Protein AF-A0AAW1X522-F1 (afdb_monomer_lite)

Organism: Rubus argutus (NCBI:txid59490)

Foldseek 3Di:
DDPPDPPPCDQLLVQLCCVVVDPVCPPPDDDPVVVVVSVVVVVPDDPVRSVVSPDDDDPCPVDDDPVVVVQQVVQADPVQCWGQDPNDIDHDDVVNCCVVVVDDDDPPDQPFLVNLVVCQVPDPDDDLSNLLSVQQNCCCPALWDDPDRGGDCVSSVQSVDVVCVVVDPSVVVSVVFQVVQVVCVVVVNDPDRTGRVVVVLLLCLQFWCPPVPHDAPVDDSVRRDDPVSSVNRQVVCVVQVHPPDPPTGTHPDDHDDPPDPPDSVVVVVVVVVVVVVVVCVVVVPPDDD

Sequence (289 aa):
MGSKRRQCRTHAYANFLKIMIGDTKKKVAIDDIEMKQLEKLWDSLDSTDKAIYEEPQYKDEGRLSRPLCQMMVEHFDPVNASVLIHGRTFYISHMDFERVMGLKNGENKEIRKEHLKKILIESNVVDDTFRICFALYSLATILIPSSSDIVNPNLLLSLMNTAEISKKNWSKFCFDHLVNGIKSFQNNNVGHMPGCLIFLQLLYCDVVSYSCKLVDKYIIPIAAWGPKETKRLNDWVIENGGFHSKLIIVSKDVIAKKGEDANISSIVKQHLNDELASVKLWTGLSGNF

pLDDT: mean 72.56, std 16.83, range [28.52, 93.31]

Structure (mmCIF, N/CA/C/O backbone):
data_AF-A0AAW1X522-F1
#
_entry.id   AF-A0AAW1X522-F1
#
loop_
_atom_site.group_PDB
_atom_site.id
_atom_site.type_symbol
_atom_site.label_atom_id
_atom_site.label_alt_id
_atom_site.label_comp_id
_atom_site.label_asym_id
_atom_site.label_entity_id
_atom_site.label_seq_id
_atom_site.pdbx_PDB_ins_code
_atom_site.Cartn_x
_atom_site.Cartn_y
_atom_site.Cartn_z
_atom_site.occupancy
_atom_site.B_iso_or_equiv
_atom_site.auth_seq_id
_atom_site.auth_comp_id
_atom_site.auth_asym_id
_atom_site.auth_atom_id
_atom_site.pdbx_PDB_model_num
ATOM 1 N N . MET A 1 1 ? 45.880 -32.390 -68.687 1.00 34.91 1 MET A N 1
ATOM 2 C CA . MET A 1 1 ? 46.133 -32.194 -67.241 1.00 34.91 1 MET A CA 1
ATOM 3 C C . MET A 1 1 ? 45.682 -30.793 -66.862 1.00 34.91 1 MET A C 1
ATOM 5 O O . MET A 1 1 ? 46.036 -29.875 -67.585 1.00 34.91 1 MET A O 1
ATOM 9 N N . GLY A 1 2 ? 44.900 -30.628 -65.787 1.00 33.91 2 GLY A N 1
ATOM 10 C CA . GLY A 1 2 ? 44.574 -29.294 -65.258 1.00 33.91 2 GLY A CA 1
ATOM 11 C C . GLY A 1 2 ? 43.152 -29.061 -64.734 1.00 33.91 2 GLY A C 1
ATOM 12 O O . GLY A 1 2 ? 42.701 -27.925 -64.772 1.00 33.91 2 GLY A O 1
ATOM 13 N N . SER A 1 3 ? 42.428 -30.076 -64.244 1.00 28.52 3 SER A N 1
ATOM 14 C CA . SER A 1 3 ? 41.173 -29.837 -63.507 1.00 28.52 3 SER A CA 1
ATOM 15 C C . SER A 1 3 ? 41.507 -29.501 -62.048 1.00 28.52 3 SER A C 1
ATOM 17 O O . SER A 1 3 ? 41.639 -30.392 -61.207 1.00 28.52 3 SER A O 1
ATOM 19 N N . LYS A 1 4 ? 41.736 -28.214 -61.746 1.00 36.06 4 LYS A N 1
ATOM 20 C CA . LYS A 1 4 ? 41.842 -27.737 -60.358 1.00 36.06 4 LYS A CA 1
ATOM 21 C C . LYS A 1 4 ? 40.441 -27.736 -59.749 1.00 36.06 4 LYS A C 1
ATOM 23 O O . LYS A 1 4 ? 39.610 -26.884 -60.052 1.00 36.06 4 LYS A O 1
ATOM 28 N N . ARG A 1 5 ? 40.199 -28.750 -58.917 1.00 33.78 5 ARG A N 1
ATOM 29 C CA . ARG A 1 5 ? 39.022 -28.923 -58.062 1.00 33.78 5 ARG A CA 1
ATOM 30 C C . ARG A 1 5 ? 38.675 -27.598 -57.375 1.00 33.78 5 ARG A C 1
ATOM 32 O O . ARG A 1 5 ? 39.471 -27.085 -56.596 1.00 33.78 5 ARG A O 1
ATOM 39 N N . ARG A 1 6 ? 37.477 -27.069 -57.639 1.00 37.75 6 ARG A N 1
ATOM 40 C CA . ARG A 1 6 ? 36.836 -26.076 -56.769 1.00 37.75 6 ARG A CA 1
ATOM 41 C C . ARG A 1 6 ? 36.595 -26.772 -55.431 1.00 37.75 6 ARG A C 1
ATOM 43 O O . ARG A 1 6 ? 35.748 -27.654 -55.343 1.00 37.75 6 ARG A O 1
ATOM 50 N N . GLN A 1 7 ? 37.419 -26.451 -54.443 1.00 40.22 7 GLN A N 1
ATOM 51 C CA . GLN A 1 7 ? 37.329 -26.974 -53.086 1.00 40.22 7 GLN A CA 1
ATOM 52 C C . GLN A 1 7 ? 35.930 -26.649 -52.549 1.00 40.22 7 GLN A C 1
ATOM 54 O O . GLN A 1 7 ? 35.514 -25.489 -52.569 1.00 40.22 7 GLN A O 1
ATOM 59 N N . CYS A 1 8 ? 35.170 -27.679 -52.161 1.00 37.41 8 CYS A N 1
ATOM 60 C CA . CYS A 1 8 ? 33.887 -27.507 -51.485 1.00 37.41 8 CYS A CA 1
ATOM 61 C C . CYS A 1 8 ? 34.122 -26.600 -50.277 1.00 37.41 8 CYS A C 1
ATOM 63 O O . CYS A 1 8 ? 34.804 -26.993 -49.333 1.00 37.41 8 CYS A O 1
ATOM 65 N N . ARG A 1 9 ? 33.612 -25.367 -50.338 1.00 53.81 9 ARG A N 1
ATOM 66 C CA . ARG A 1 9 ? 33.728 -24.394 -49.252 1.00 53.81 9 ARG A CA 1
ATOM 67 C C . ARG A 1 9 ? 32.940 -24.936 -48.061 1.00 53.81 9 ARG A C 1
ATOM 69 O O . ARG A 1 9 ? 31.714 -24.978 -48.107 1.00 53.81 9 ARG A O 1
ATOM 76 N N . THR A 1 10 ? 33.640 -25.407 -47.035 1.00 65.31 10 THR A N 1
ATOM 77 C CA . THR A 1 10 ? 33.035 -25.851 -45.776 1.00 65.31 10 THR A CA 1
ATOM 78 C C . THR A 1 10 ? 32.387 -24.666 -45.057 1.00 65.31 10 THR A C 1
ATOM 80 O O . THR A 1 10 ? 32.794 -23.515 -45.235 1.00 65.31 10 THR A O 1
ATOM 83 N N . HIS A 1 11 ? 31.362 -24.932 -44.242 1.00 68.75 11 HIS A N 1
ATOM 84 C CA . HIS A 1 11 ? 30.659 -23.897 -43.473 1.00 68.75 11 HIS A CA 1
ATOM 85 C C . HIS A 1 11 ? 31.622 -23.083 -42.588 1.00 68.75 11 HIS A C 1
ATOM 87 O O . HIS A 1 11 ? 31.537 -21.857 -42.552 1.00 68.75 11 HIS A O 1
ATOM 93 N N . ALA A 1 12 ? 32.607 -23.761 -41.992 1.00 71.25 12 ALA A N 1
ATOM 94 C CA . ALA A 1 12 ? 33.668 -23.162 -41.189 1.00 71.25 12 ALA A CA 1
ATOM 95 C C . ALA A 1 12 ? 34.474 -22.096 -41.949 1.00 71.25 12 ALA A C 1
ATOM 97 O O . ALA A 1 12 ? 34.685 -20.995 -41.449 1.00 71.25 12 ALA A O 1
ATOM 98 N N . TYR A 1 13 ? 34.849 -22.374 -43.203 1.00 78.19 13 TYR A N 1
ATOM 99 C CA . TYR A 1 13 ? 35.583 -21.413 -44.028 1.00 78.19 13 TYR A CA 1
ATOM 100 C C . TYR A 1 13 ? 34.741 -20.171 -44.347 1.00 78.19 13 TYR A C 1
ATOM 102 O O . TYR A 1 13 ? 35.242 -19.048 -44.347 1.00 78.19 13 TYR A O 1
ATOM 110 N N . ALA A 1 14 ? 33.436 -20.346 -44.575 1.00 72.69 14 ALA A N 1
ATOM 111 C CA . ALA A 1 14 ? 32.534 -19.220 -44.799 1.00 72.69 14 ALA A CA 1
ATOM 112 C C . ALA A 1 14 ? 32.403 -18.323 -43.554 1.00 72.69 14 ALA A C 1
ATOM 114 O O . ALA A 1 14 ? 32.338 -17.102 -43.697 1.00 72.69 14 ALA A O 1
ATOM 115 N N . ASN A 1 15 ? 32.391 -18.900 -42.349 1.00 72.25 15 ASN A N 1
ATOM 116 C CA . ASN A 1 15 ? 32.361 -18.141 -41.097 1.00 72.25 15 ASN A CA 1
ATOM 117 C C . ASN A 1 15 ? 33.707 -17.462 -40.806 1.00 72.25 15 ASN A C 1
ATOM 119 O O . ASN A 1 15 ? 33.716 -16.280 -40.472 1.00 72.25 15 ASN A O 1
ATOM 123 N N . PHE A 1 16 ? 34.833 -18.143 -41.043 1.00 78.75 16 PHE A N 1
ATOM 124 C CA . PHE A 1 16 ? 36.172 -17.544 -40.989 1.00 78.75 16 PHE A CA 1
ATOM 125 C C . PHE A 1 16 ? 36.266 -16.292 -41.863 1.00 78.75 16 PHE A C 1
ATOM 127 O O . PHE A 1 16 ? 36.664 -15.228 -41.390 1.00 78.75 16 PHE A O 1
ATOM 134 N N . LEU A 1 17 ? 35.816 -16.386 -43.119 1.00 75.56 17 LEU A N 1
ATOM 135 C CA . LEU A 1 17 ? 35.784 -15.239 -44.021 1.00 75.56 17 LEU A CA 1
ATOM 136 C C . LEU A 1 17 ? 34.896 -14.110 -43.479 1.00 75.56 17 LEU A C 1
ATOM 138 O O . LEU A 1 17 ? 35.332 -12.964 -43.469 1.00 75.56 17 LEU A O 1
ATOM 142 N N . LYS A 1 18 ? 33.687 -14.405 -42.979 1.00 73.81 18 LYS A N 1
ATOM 143 C CA . LYS A 1 18 ? 32.795 -13.381 -42.396 1.00 73.81 18 LYS A CA 1
ATOM 144 C C . LYS A 1 18 ? 33.434 -12.640 -41.219 1.00 73.81 18 LYS A C 1
ATOM 146 O O . LYS A 1 18 ? 33.312 -11.421 -41.148 1.00 73.81 18 LYS A O 1
ATOM 151 N N . ILE A 1 19 ? 34.109 -13.359 -40.323 1.00 74.56 19 ILE A N 1
ATOM 152 C CA . ILE A 1 19 ? 34.741 -12.782 -39.129 1.00 74.56 19 ILE A CA 1
ATOM 153 C C . ILE A 1 19 ? 35.948 -11.922 -39.517 1.00 74.56 19 ILE A C 1
ATOM 155 O O . ILE A 1 19 ? 36.069 -10.794 -39.047 1.00 74.56 19 ILE A O 1
ATOM 159 N N . MET A 1 20 ? 36.810 -12.421 -40.407 1.00 74.94 20 MET A N 1
ATOM 160 C CA . MET A 1 20 ? 38.039 -11.723 -40.807 1.00 74.94 20 MET A CA 1
ATOM 161 C C . MET A 1 20 ? 37.777 -10.502 -41.693 1.00 74.94 20 MET A C 1
ATOM 163 O O . MET A 1 20 ? 38.537 -9.537 -41.661 1.00 74.94 20 MET A O 1
ATOM 167 N N . ILE A 1 21 ? 36.713 -10.540 -42.496 1.00 71.88 21 ILE A N 1
ATOM 168 C CA . ILE A 1 21 ? 36.341 -9.448 -43.403 1.00 71.88 21 ILE A CA 1
ATOM 169 C C . ILE A 1 21 ? 35.477 -8.400 -42.679 1.00 71.88 21 ILE A C 1
ATOM 171 O O . ILE A 1 21 ? 35.547 -7.217 -43.018 1.00 71.88 21 ILE A O 1
ATOM 175 N N . GLY A 1 22 ? 34.691 -8.817 -41.679 1.00 59.38 22 GLY A N 1
ATOM 176 C CA . GLY A 1 22 ? 33.723 -7.973 -40.980 1.00 59.38 22 GLY A CA 1
ATOM 177 C C . GLY A 1 22 ? 32.545 -7.540 -41.867 1.00 59.38 22 GLY A C 1
ATOM 178 O O . GLY A 1 22 ? 32.590 -7.593 -43.098 1.00 59.38 22 GLY A O 1
ATOM 179 N N . ASP A 1 23 ? 31.458 -7.060 -41.255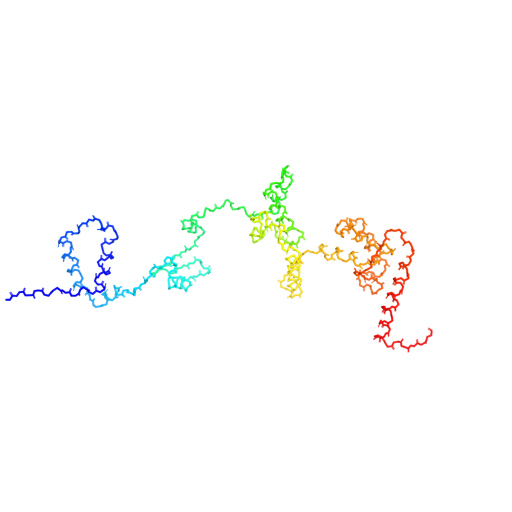 1.00 52.75 23 ASP A N 1
ATOM 180 C CA . ASP A 1 23 ? 30.262 -6.590 -41.984 1.00 52.75 23 ASP A CA 1
ATOM 181 C C . ASP A 1 23 ? 30.497 -5.311 -42.825 1.00 52.75 23 ASP A C 1
ATOM 183 O O . ASP A 1 23 ? 29.637 -4.892 -43.604 1.00 52.75 23 ASP A O 1
ATOM 187 N N . THR A 1 24 ? 31.676 -4.696 -42.722 1.00 48.16 24 THR A N 1
ATOM 188 C CA . THR A 1 24 ? 32.041 -3.417 -43.349 1.00 48.16 24 THR A CA 1
ATOM 189 C C . THR A 1 24 ? 32.357 -3.509 -44.846 1.00 48.16 24 THR A C 1
ATOM 191 O O . THR A 1 24 ? 32.228 -2.502 -45.542 1.00 48.16 24 THR A O 1
ATOM 194 N N . LYS A 1 25 ? 32.697 -4.688 -45.390 1.00 52.78 25 LYS A N 1
ATOM 195 C CA . LYS A 1 25 ? 33.025 -4.857 -46.826 1.00 52.78 25 LYS A CA 1
ATOM 196 C C . LYS A 1 25 ? 31.880 -5.408 -47.692 1.00 52.78 25 LYS A C 1
ATOM 198 O O . LYS A 1 25 ? 32.090 -5.660 -48.873 1.00 52.78 25 LYS A O 1
ATOM 203 N N . LYS A 1 26 ? 30.636 -5.510 -47.196 1.00 50.81 26 LYS A N 1
ATOM 204 C CA . LYS A 1 26 ? 29.474 -5.938 -48.020 1.00 50.81 26 LYS A CA 1
ATOM 205 C C . LYS A 1 26 ? 29.208 -5.066 -49.268 1.00 50.81 26 LYS A C 1
ATOM 207 O O . LYS A 1 26 ? 28.411 -5.464 -50.112 1.00 50.81 26 LYS A O 1
ATOM 212 N N . LYS A 1 27 ? 29.850 -3.894 -49.404 1.00 47.47 27 LYS A N 1
ATOM 213 C CA . LYS A 1 27 ? 29.684 -2.961 -50.538 1.00 47.47 27 LYS A CA 1
ATOM 214 C C . LYS A 1 27 ? 30.941 -2.692 -51.379 1.00 47.47 27 LYS A C 1
ATOM 216 O O . LYS A 1 27 ? 30.833 -1.954 -52.352 1.00 47.47 27 LYS A O 1
ATOM 221 N N . VAL A 1 28 ? 32.099 -3.274 -51.063 1.00 54.62 28 VAL A N 1
ATOM 222 C CA . VAL A 1 28 ? 33.329 -3.092 -51.857 1.00 54.62 28 VAL A CA 1
ATOM 223 C C . VAL A 1 28 ? 33.835 -4.465 -52.277 1.00 54.62 28 VAL A C 1
ATOM 225 O O . VAL A 1 28 ? 33.997 -5.343 -51.433 1.00 54.62 28 VAL A O 1
ATOM 228 N N . ALA A 1 29 ? 34.041 -4.664 -53.581 1.00 59.34 29 ALA A N 1
ATOM 229 C CA . ALA A 1 29 ? 34.639 -5.890 -54.094 1.00 59.34 29 ALA A CA 1
ATOM 230 C C . ALA A 1 29 ? 36.018 -6.080 -53.445 1.00 59.34 29 ALA A C 1
ATOM 232 O O . ALA A 1 29 ? 36.879 -5.210 -53.551 1.00 59.34 29 ALA A O 1
ATOM 233 N N . ILE A 1 30 ? 36.187 -7.191 -52.732 1.00 64.88 30 ILE A N 1
ATOM 234 C CA . ILE A 1 30 ? 37.473 -7.607 -52.171 1.00 64.88 30 ILE A CA 1
ATOM 235 C C . ILE A 1 30 ? 38.382 -7.923 -53.355 1.00 64.88 30 ILE A C 1
ATOM 237 O O . ILE A 1 30 ? 37.948 -8.612 -54.281 1.00 64.88 30 ILE A O 1
ATOM 241 N N . ASP A 1 31 ? 39.604 -7.398 -53.352 1.00 69.94 31 ASP A N 1
ATOM 242 C CA . ASP A 1 31 ? 40.537 -7.690 -54.431 1.00 69.94 31 ASP A CA 1
ATOM 243 C C . ASP A 1 31 ? 40.962 -9.179 -54.415 1.00 69.94 31 ASP A C 1
ATOM 245 O O . ASP A 1 31 ? 40.923 -9.877 -53.394 1.00 69.94 31 ASP A O 1
ATOM 249 N N . ASP A 1 32 ? 41.360 -9.696 -55.579 1.00 69.88 32 ASP A N 1
ATOM 250 C CA . ASP A 1 32 ? 41.768 -11.098 -55.736 1.00 69.88 32 ASP A CA 1
ATOM 251 C C . ASP A 1 32 ? 43.061 -11.449 -54.964 1.00 69.88 32 ASP A C 1
ATOM 253 O O . ASP A 1 32 ? 43.400 -12.630 -54.818 1.00 69.88 32 ASP A O 1
ATOM 257 N N . ILE A 1 33 ? 43.816 -10.451 -54.493 1.00 70.69 33 ILE A N 1
ATOM 258 C CA . ILE A 1 33 ? 45.077 -10.618 -53.760 1.00 70.69 33 ILE A CA 1
ATOM 259 C C . ILE A 1 33 ? 44.774 -10.889 -52.280 1.00 70.69 33 ILE A C 1
ATOM 261 O O . ILE A 1 33 ? 45.264 -11.883 -51.738 1.00 70.69 33 ILE A O 1
ATOM 265 N N . GLU A 1 34 ? 43.903 -10.090 -51.666 1.00 71.88 34 GLU A N 1
ATOM 266 C CA . GLU A 1 34 ? 43.378 -10.257 -50.313 1.00 71.88 34 GLU A CA 1
ATOM 267 C C . GLU A 1 34 ? 42.697 -11.627 -50.170 1.00 71.88 34 GLU A C 1
ATOM 269 O O . GLU A 1 34 ? 42.969 -12.357 -49.214 1.00 71.88 34 GLU A O 1
ATOM 274 N N . MET A 1 35 ? 41.889 -12.043 -51.156 1.00 72.62 35 MET A N 1
ATOM 275 C CA . MET A 1 35 ? 41.254 -13.370 -51.138 1.00 72.62 35 MET A CA 1
ATOM 276 C C . MET A 1 35 ? 42.275 -14.514 -51.143 1.00 72.62 35 MET A C 1
ATOM 278 O O . MET A 1 35 ? 42.134 -15.468 -50.377 1.00 72.62 35 MET A O 1
ATOM 282 N N . LYS A 1 36 ? 43.346 -14.411 -51.940 1.00 76.94 36 LYS A N 1
ATOM 283 C CA . LYS A 1 36 ? 44.422 -15.419 -51.951 1.00 76.94 36 LYS A CA 1
ATOM 284 C C . LYS A 1 36 ? 45.233 -15.438 -50.657 1.00 76.94 36 LYS A C 1
ATOM 286 O O . LYS A 1 36 ? 45.754 -16.488 -50.283 1.00 76.94 36 LYS A O 1
ATOM 291 N N . GLN A 1 37 ? 45.376 -14.301 -49.979 1.00 77.19 37 GLN A N 1
ATOM 292 C CA . GLN A 1 37 ? 46.020 -14.249 -48.666 1.00 77.19 37 GLN A CA 1
ATOM 293 C C . GLN A 1 37 ? 45.149 -14.918 -47.597 1.00 77.19 37 GLN A C 1
ATOM 295 O O . GLN A 1 37 ? 45.672 -15.694 -46.800 1.00 77.19 37 GLN A O 1
ATOM 300 N N . LEU A 1 38 ? 43.832 -14.698 -47.622 1.00 79.19 38 LEU A N 1
ATOM 301 C CA . LEU A 1 38 ? 42.888 -15.354 -46.711 1.00 79.19 38 LEU A CA 1
ATOM 302 C C . LEU A 1 38 ? 42.800 -16.869 -46.942 1.00 79.19 38 LEU A C 1
ATOM 304 O O . LEU A 1 38 ? 42.709 -17.622 -45.975 1.00 79.19 38 LEU A O 1
ATOM 308 N N . GLU A 1 39 ? 42.879 -17.332 -48.193 1.00 80.06 39 GLU A N 1
ATOM 309 C CA . GLU A 1 39 ? 42.985 -18.765 -48.517 1.00 80.06 39 GLU A CA 1
ATOM 310 C C . GLU A 1 39 ? 44.260 -19.384 -47.929 1.00 80.06 39 GLU A C 1
ATOM 312 O O . GLU A 1 39 ? 44.191 -20.407 -47.251 1.00 80.06 39 GLU A O 1
ATOM 317 N N . LYS A 1 40 ? 45.416 -18.725 -48.089 1.00 82.81 40 LYS A N 1
ATOM 318 C CA . LYS A 1 40 ? 46.676 -19.190 -47.484 1.00 82.81 40 LYS A CA 1
ATOM 319 C C . LYS A 1 40 ? 46.624 -19.224 -45.959 1.00 82.81 40 LYS A C 1
ATOM 321 O O . LYS A 1 40 ? 47.163 -20.149 -45.359 1.00 82.81 40 LYS A O 1
ATOM 326 N N . LEU A 1 41 ? 45.994 -18.226 -45.339 1.00 81.56 41 LEU A N 1
ATOM 327 C CA . LEU A 1 41 ? 45.818 -18.185 -43.888 1.00 81.56 41 LEU A CA 1
ATOM 328 C C . LEU A 1 41 ? 44.927 -19.333 -43.414 1.00 81.56 41 LEU A C 1
ATOM 330 O O . LEU A 1 41 ? 45.305 -20.041 -42.487 1.00 81.56 41 LEU A O 1
ATOM 334 N N . TRP A 1 42 ? 43.806 -19.588 -44.088 1.00 79.00 42 TRP A N 1
ATOM 335 C CA . TRP A 1 42 ? 42.940 -20.720 -43.764 1.00 79.00 42 TRP A CA 1
ATOM 336 C C . TRP A 1 42 ? 43.650 -22.071 -43.901 1.00 79.00 42 TRP A C 1
ATOM 338 O O . TRP A 1 42 ? 43.510 -22.945 -43.044 1.00 79.00 42 TRP A O 1
ATOM 348 N N . ASP A 1 43 ? 44.441 -22.251 -44.955 1.00 82.94 43 ASP A N 1
ATOM 349 C CA . ASP A 1 43 ? 45.187 -23.490 -45.168 1.00 82.94 43 ASP A CA 1
ATOM 350 C C . ASP A 1 43 ? 46.295 -23.695 -44.125 1.00 82.94 43 ASP A C 1
ATOM 352 O O . ASP A 1 43 ? 46.625 -24.839 -43.818 1.00 82.94 43 ASP A O 1
ATOM 356 N N . SER A 1 44 ? 46.814 -22.613 -43.531 1.00 82.56 44 SER A N 1
ATOM 357 C CA . SER A 1 44 ? 47.817 -22.668 -42.460 1.00 82.56 44 SER A CA 1
ATOM 358 C C . SER A 1 44 ? 47.263 -23.034 -41.078 1.00 82.56 44 SER A C 1
ATOM 360 O O . SER A 1 44 ? 48.039 -23.430 -40.213 1.00 82.56 44 SER A O 1
ATOM 362 N N . LEU A 1 45 ? 45.944 -22.928 -40.871 1.00 81.38 45 LEU A N 1
ATOM 363 C CA . LEU A 1 45 ? 45.300 -23.272 -39.601 1.00 81.38 45 LEU A CA 1
ATOM 364 C C . LEU A 1 45 ? 45.195 -24.791 -39.418 1.00 81.38 45 LEU A C 1
ATOM 366 O O . LEU A 1 45 ? 44.898 -25.533 -40.368 1.00 81.38 45 LEU A O 1
ATOM 370 N N . ASP A 1 46 ? 45.387 -25.248 -38.182 1.00 80.19 46 ASP A N 1
ATOM 371 C CA . ASP A 1 46 ? 45.251 -26.656 -37.819 1.00 80.19 46 ASP A CA 1
ATOM 372 C C . ASP A 1 46 ? 43.774 -27.075 -37.650 1.00 80.19 46 ASP A C 1
ATOM 374 O O . ASP A 1 46 ? 42.841 -26.288 -37.832 1.00 80.19 46 ASP A O 1
ATOM 378 N N . SER A 1 47 ? 43.530 -28.357 -37.369 1.00 72.19 47 SER A N 1
ATOM 379 C CA . SER A 1 47 ? 42.169 -28.885 -37.206 1.00 72.19 47 SER A CA 1
ATOM 380 C C . SER A 1 47 ? 41.435 -28.345 -35.974 1.00 72.19 47 SER A C 1
ATOM 382 O O . SER A 1 47 ? 40.207 -28.338 -35.970 1.00 72.19 47 SER A O 1
ATOM 384 N N . THR A 1 48 ? 42.160 -27.905 -34.945 1.00 72.56 48 THR A N 1
ATOM 385 C CA . THR A 1 48 ? 41.598 -27.395 -33.688 1.00 72.56 48 THR A CA 1
ATOM 386 C C . THR A 1 48 ? 41.128 -25.957 -33.870 1.00 72.56 48 THR A C 1
ATOM 388 O O . THR A 1 48 ? 40.000 -25.622 -33.515 1.00 72.56 48 THR A O 1
ATOM 391 N N . ASP A 1 49 ? 41.944 -25.132 -34.525 1.00 73.62 49 ASP A N 1
ATOM 392 C CA . ASP A 1 49 ? 41.615 -23.745 -34.845 1.00 73.62 49 ASP A CA 1
ATOM 393 C C . ASP A 1 49 ? 40.452 -23.659 -35.839 1.00 73.62 49 ASP A C 1
ATOM 395 O O . ASP A 1 49 ? 39.583 -22.794 -35.732 1.00 73.62 49 ASP A O 1
ATOM 399 N N . LYS A 1 50 ? 40.380 -24.601 -36.789 1.00 77.00 50 LYS A N 1
ATOM 400 C CA . LYS A 1 50 ? 39.270 -24.684 -37.753 1.00 77.00 50 LYS A CA 1
ATOM 401 C C . LYS A 1 50 ? 37.929 -25.020 -37.095 1.00 77.00 50 LYS A C 1
ATOM 403 O O . LYS A 1 50 ? 36.903 -24.546 -37.585 1.00 77.00 50 LYS A O 1
ATOM 408 N N . ALA A 1 51 ? 37.929 -25.766 -35.987 1.00 74.38 51 ALA A N 1
ATOM 409 C CA . ALA A 1 51 ? 36.716 -26.140 -35.257 1.00 74.38 51 ALA A CA 1
ATOM 410 C C . ALA A 1 51 ? 36.037 -24.941 -34.569 1.00 74.38 51 ALA A C 1
ATOM 412 O O . ALA A 1 51 ? 34.821 -24.934 -34.412 1.00 74.38 51 ALA A O 1
ATOM 413 N N . ILE A 1 52 ? 36.789 -23.884 -34.232 1.00 72.06 52 ILE A N 1
ATOM 414 C CA . ILE A 1 52 ? 36.247 -22.645 -33.641 1.00 72.06 52 ILE A CA 1
ATOM 415 C C . ILE A 1 52 ? 35.254 -21.959 -34.598 1.00 72.06 52 ILE A C 1
ATOM 417 O O . ILE A 1 52 ? 34.319 -21.294 -34.160 1.00 72.06 52 ILE A O 1
ATOM 421 N N . TYR A 1 53 ? 35.426 -22.148 -35.910 1.00 73.00 53 TYR A N 1
ATOM 422 C CA . TYR A 1 53 ? 34.577 -21.545 -36.941 1.00 73.00 53 TYR A CA 1
ATOM 423 C C . TYR A 1 53 ? 33.371 -22.416 -37.335 1.00 73.00 53 TYR A C 1
ATOM 425 O O . TYR A 1 53 ? 32.521 -21.983 -38.125 1.00 73.00 53 TYR A O 1
ATOM 433 N N . GLU A 1 54 ? 33.265 -23.631 -36.791 1.00 72.19 54 GLU A N 1
ATOM 434 C CA . GLU A 1 54 ? 32.088 -24.495 -36.916 1.00 72.19 54 GLU A CA 1
ATOM 435 C C . GLU A 1 54 ? 31.012 -24.076 -35.904 1.00 72.19 54 GLU A C 1
ATOM 437 O O . GLU A 1 54 ? 30.729 -24.764 -34.928 1.00 72.19 54 GLU A O 1
ATOM 442 N N . GLU A 1 55 ? 30.393 -22.914 -36.123 1.00 61.38 55 GLU A N 1
ATOM 443 C CA . GLU A 1 55 ? 29.257 -22.491 -35.301 1.00 61.38 55 GLU A CA 1
ATOM 444 C C . GLU A 1 55 ? 27.967 -23.267 -35.643 1.00 61.38 55 GLU A C 1
ATOM 446 O O . GLU A 1 55 ? 27.690 -23.540 -36.819 1.00 61.38 55 GLU A O 1
ATOM 451 N N . PRO A 1 56 ? 27.108 -23.567 -34.647 1.00 55.00 56 PRO A N 1
ATOM 452 C CA . PRO A 1 56 ? 25.739 -24.002 -34.893 1.00 55.00 56 PRO A CA 1
ATOM 453 C C . PRO A 1 56 ? 24.941 -22.869 -35.551 1.00 55.00 56 PRO A C 1
ATOM 455 O O . PRO A 1 56 ? 24.990 -21.724 -35.105 1.00 55.00 56 PRO A O 1
ATOM 458 N N . GLN A 1 57 ? 24.156 -23.178 -36.586 1.00 52.69 57 GLN A N 1
ATOM 459 C CA . GLN A 1 57 ? 23.283 -22.186 -37.219 1.00 52.69 57 GLN A CA 1
ATOM 460 C C . GLN A 1 57 ? 22.185 -21.731 -36.249 1.00 52.69 57 GLN A C 1
ATOM 462 O O . GLN A 1 57 ? 21.163 -22.401 -36.095 1.00 52.69 57 GLN A O 1
ATOM 467 N N . TYR A 1 58 ? 22.367 -20.569 -35.625 1.00 51.53 58 TYR A N 1
ATOM 468 C CA . TYR A 1 58 ? 21.306 -19.905 -34.879 1.00 51.53 58 TYR A CA 1
ATOM 469 C C . TYR A 1 58 ? 20.444 -19.088 -35.839 1.00 51.53 58 TYR A C 1
ATOM 471 O O . TYR A 1 58 ? 20.889 -18.123 -36.460 1.00 51.53 58 TYR A O 1
ATOM 479 N N . LYS A 1 59 ? 19.188 -19.512 -35.990 1.00 48.28 59 LYS A N 1
ATOM 480 C CA . LYS A 1 59 ? 18.162 -18.764 -36.714 1.00 48.28 59 LYS A CA 1
ATOM 481 C C . LYS A 1 59 ? 17.740 -17.593 -35.825 1.00 48.28 59 LYS A C 1
ATOM 483 O O . LYS A 1 59 ? 17.124 -17.797 -34.782 1.00 48.28 59 LYS A O 1
ATOM 488 N N . ASP A 1 60 ? 18.155 -16.392 -36.202 1.00 50.53 60 ASP A N 1
ATOM 489 C CA . ASP A 1 60 ? 17.969 -15.180 -35.408 1.00 50.53 60 ASP A CA 1
ATOM 490 C C . ASP A 1 60 ? 16.523 -14.665 -35.560 1.00 50.53 60 ASP A C 1
ATOM 492 O O . ASP A 1 60 ? 16.154 -14.094 -36.584 1.00 50.53 60 ASP A O 1
ATOM 496 N N . GLU A 1 61 ? 15.663 -14.944 -34.575 1.00 46.97 61 GLU A N 1
ATOM 497 C CA . GLU A 1 61 ? 14.236 -14.564 -34.576 1.00 46.97 61 GLU A CA 1
ATOM 498 C C . GLU A 1 61 ? 13.955 -13.273 -33.779 1.00 46.97 61 GLU A C 1
ATOM 500 O O . GLU A 1 61 ? 12.866 -13.089 -33.233 1.00 46.97 61 GLU A O 1
ATOM 505 N N . GLY A 1 62 ? 14.930 -12.363 -33.667 1.00 54.66 62 GLY A N 1
ATOM 506 C CA . GLY A 1 62 ? 14.740 -11.065 -32.996 1.00 54.66 62 GLY A CA 1
ATOM 507 C C . GLY A 1 62 ? 14.437 -11.168 -31.493 1.00 54.66 62 GLY A C 1
ATOM 508 O O . GLY A 1 62 ? 13.985 -10.205 -30.874 1.00 54.66 62 GLY A O 1
ATOM 509 N N . ARG A 1 63 ? 14.672 -12.340 -30.895 1.00 59.41 63 ARG A N 1
ATOM 510 C CA . ARG A 1 63 ? 14.586 -12.602 -29.455 1.00 59.41 63 ARG A CA 1
ATOM 511 C C . ARG A 1 63 ? 15.990 -12.808 -28.908 1.00 59.41 63 ARG A C 1
ATOM 513 O O . ARG A 1 63 ? 16.831 -13.397 -29.578 1.00 59.41 63 ARG A O 1
ATOM 520 N N . LEU A 1 64 ? 16.218 -12.378 -27.668 1.00 65.75 64 LEU A N 1
ATOM 521 C CA . LEU A 1 64 ? 17.459 -12.678 -26.955 1.00 65.75 64 LEU A CA 1
ATOM 522 C C . LEU A 1 64 ? 17.719 -14.193 -26.983 1.00 65.75 64 LEU A C 1
ATOM 524 O O . LEU A 1 64 ? 16.852 -14.991 -26.613 1.00 65.75 64 LEU A O 1
ATOM 528 N N . SER A 1 65 ? 18.907 -14.574 -27.457 1.00 78.50 65 SER A N 1
ATOM 529 C CA . SER A 1 65 ? 19.336 -15.968 -27.552 1.00 78.50 65 SER A CA 1
ATOM 530 C C . SER A 1 65 ? 19.277 -16.621 -26.169 1.00 78.50 65 SER A C 1
ATOM 532 O O . SER A 1 65 ? 19.958 -16.188 -25.240 1.00 78.50 65 SER A O 1
ATOM 534 N N . ARG A 1 66 ? 18.455 -17.670 -26.013 1.00 75.75 66 ARG A N 1
ATOM 535 C CA . ARG A 1 66 ? 18.335 -18.403 -24.738 1.00 75.75 66 ARG A CA 1
ATOM 536 C C . ARG A 1 66 ? 19.695 -18.898 -24.222 1.00 75.75 66 ARG A C 1
ATOM 538 O O . ARG A 1 66 ? 19.956 -18.670 -23.044 1.00 75.75 66 ARG A O 1
ATOM 545 N N . PRO A 1 67 ? 20.573 -19.488 -25.061 1.00 81.19 67 PRO A N 1
ATOM 546 C CA . PRO A 1 67 ? 21.930 -19.846 -24.648 1.00 81.19 67 PRO A CA 1
ATOM 547 C C . PRO A 1 67 ? 22.748 -18.669 -24.114 1.00 81.19 67 PRO A C 1
ATOM 549 O O . PRO A 1 67 ? 23.449 -18.817 -23.119 1.00 81.19 67 PRO A O 1
ATOM 552 N N . LEU A 1 68 ? 22.633 -17.489 -24.733 1.00 79.31 68 LEU A N 1
ATOM 553 C CA . LEU A 1 68 ? 23.328 -16.290 -24.267 1.00 79.31 68 LEU A CA 1
ATOM 554 C C . LEU A 1 68 ? 22.827 -15.871 -22.881 1.00 79.31 68 LEU A C 1
ATOM 556 O O . LEU A 1 68 ? 23.632 -15.666 -21.979 1.00 79.31 68 LEU A O 1
ATOM 560 N N . CYS A 1 69 ? 21.507 -15.787 -22.693 1.00 80.75 69 CYS A N 1
ATOM 561 C CA . CYS A 1 69 ? 20.923 -15.438 -21.398 1.00 80.75 69 CYS A CA 1
ATOM 562 C C . CYS A 1 69 ? 21.301 -16.447 -20.311 1.00 80.75 69 CYS A C 1
ATOM 564 O O . CYS A 1 69 ? 21.632 -16.047 -19.201 1.00 80.75 69 CYS A O 1
ATOM 566 N N . GLN A 1 70 ? 21.273 -17.741 -20.634 1.00 82.50 70 GLN A N 1
ATOM 567 C CA . GLN A 1 70 ? 21.655 -18.795 -19.702 1.00 82.50 70 GLN A CA 1
ATOM 568 C C . GLN A 1 70 ? 23.127 -18.670 -19.295 1.00 82.50 70 GLN A C 1
ATOM 570 O O . GLN A 1 70 ? 23.414 -18.619 -18.103 1.00 82.50 70 GLN A O 1
ATOM 575 N N . MET A 1 71 ? 24.035 -18.513 -20.265 1.00 86.75 71 MET A N 1
ATOM 576 C CA . MET A 1 71 ? 25.460 -18.303 -19.997 1.00 86.75 71 MET A CA 1
ATOM 577 C C . MET A 1 71 ? 25.687 -17.074 -19.111 1.00 86.75 71 MET A C 1
ATOM 579 O O . MET A 1 71 ? 26.448 -17.152 -18.151 1.00 86.75 71 MET A O 1
ATOM 583 N N . MET A 1 72 ? 25.004 -15.959 -19.389 1.00 84.94 72 MET A N 1
ATOM 584 C CA . MET A 1 72 ? 25.132 -14.740 -18.586 1.00 84.94 72 MET A CA 1
ATOM 585 C C . MET A 1 72 ? 24.656 -14.932 -17.143 1.00 84.94 72 MET A C 1
ATOM 587 O O . MET A 1 72 ? 25.293 -14.405 -16.240 1.00 84.94 72 MET A O 1
ATOM 591 N N . VAL A 1 73 ? 23.562 -15.668 -16.916 1.00 86.62 73 VAL A N 1
ATOM 592 C CA . VAL A 1 73 ? 23.018 -15.916 -15.568 1.00 86.62 73 VAL A CA 1
ATOM 593 C C . VAL A 1 73 ? 23.900 -16.878 -14.774 1.00 86.62 73 VAL A C 1
ATOM 595 O O . VAL A 1 73 ? 24.155 -16.625 -13.602 1.00 86.62 73 VAL A O 1
ATOM 598 N N . GLU A 1 74 ? 24.392 -17.951 -15.396 1.00 88.62 74 GLU A N 1
ATOM 599 C CA . GLU A 1 74 ? 25.271 -18.936 -14.744 1.00 88.62 74 GLU A CA 1
ATOM 600 C C . GLU A 1 74 ? 26.608 -18.325 -14.301 1.00 88.62 74 GLU A C 1
ATOM 602 O O . GLU A 1 74 ? 27.167 -18.718 -13.279 1.00 88.62 74 GLU A O 1
ATOM 607 N N . HIS A 1 75 ? 27.101 -17.339 -15.049 1.00 89.38 75 HIS A N 1
ATOM 608 C CA . HIS A 1 75 ? 28.371 -16.662 -14.795 1.00 89.38 75 HIS A CA 1
ATOM 609 C C . HIS A 1 75 ? 28.232 -15.318 -14.059 1.00 89.38 75 HIS A C 1
ATOM 611 O O . HIS A 1 75 ? 29.218 -14.578 -13.956 1.00 89.38 75 HIS A O 1
ATOM 617 N N . PHE A 1 76 ? 27.032 -14.973 -13.580 1.00 91.62 76 PHE A N 1
ATOM 618 C CA . PHE A 1 76 ? 26.793 -13.754 -12.811 1.00 91.62 76 PHE A CA 1
ATOM 619 C C . PHE A 1 76 ? 27.020 -13.992 -11.315 1.00 91.62 76 PHE A C 1
ATOM 621 O O . PHE A 1 76 ? 26.384 -14.847 -10.704 1.00 91.62 76 PHE A O 1
ATOM 628 N N . ASP A 1 77 ? 27.886 -13.186 -10.709 1.00 89.94 77 ASP A N 1
ATOM 629 C CA . ASP A 1 77 ? 28.099 -13.128 -9.269 1.00 89.94 77 ASP A CA 1
ATOM 630 C C . ASP A 1 77 ? 27.251 -11.995 -8.657 1.00 89.94 77 ASP A C 1
ATOM 632 O O . ASP A 1 77 ? 27.580 -10.813 -8.837 1.00 89.94 77 ASP A O 1
ATOM 636 N N . PRO A 1 78 ? 26.179 -12.322 -7.908 1.00 87.31 78 PRO A N 1
ATOM 637 C CA . PRO A 1 78 ? 25.299 -11.326 -7.311 1.00 87.31 78 PRO A CA 1
ATOM 638 C C . PRO A 1 78 ? 25.920 -10.595 -6.119 1.00 87.31 78 PRO A C 1
ATOM 640 O O . PRO A 1 78 ? 25.453 -9.510 -5.782 1.00 87.31 78 PRO A O 1
ATOM 643 N N . VAL A 1 79 ? 26.947 -11.157 -5.475 1.00 87.12 79 VAL A N 1
ATOM 644 C CA . VAL A 1 79 ? 27.571 -10.549 -4.291 1.00 87.12 79 VAL A CA 1
ATOM 645 C C . VAL A 1 79 ? 28.456 -9.384 -4.710 1.00 87.12 79 VAL A C 1
ATOM 647 O O . VAL A 1 79 ? 28.386 -8.307 -4.124 1.00 87.12 79 VAL A O 1
ATOM 650 N N . ASN A 1 80 ? 29.250 -9.588 -5.760 1.00 88.06 80 ASN A N 1
ATOM 651 C CA . ASN A 1 80 ? 30.168 -8.575 -6.278 1.00 88.06 80 ASN A CA 1
ATOM 652 C C . ASN A 1 80 ? 29.590 -7.774 -7.455 1.00 88.06 80 ASN A C 1
ATOM 654 O O . ASN A 1 80 ? 30.284 -6.917 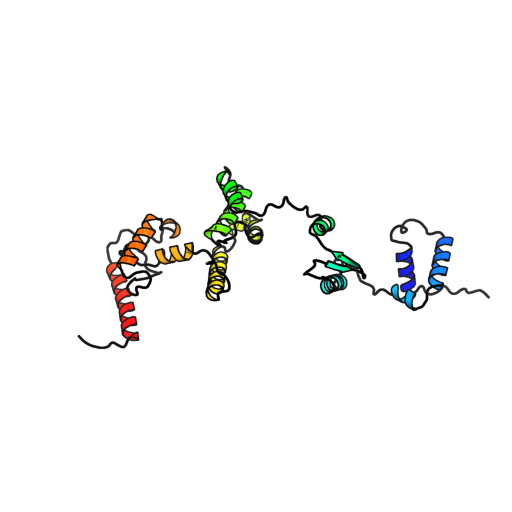-7.999 1.00 88.06 80 ASN A O 1
ATOM 658 N N . ALA A 1 81 ? 28.345 -8.062 -7.857 1.00 90.62 81 ALA A N 1
ATOM 659 C CA . ALA A 1 81 ? 27.702 -7.512 -9.048 1.00 90.62 81 ALA A CA 1
ATOM 660 C C . ALA A 1 81 ? 28.613 -7.614 -10.284 1.00 90.62 81 ALA A C 1
ATOM 662 O O . ALA A 1 81 ? 28.907 -6.615 -10.939 1.00 90.62 81 ALA A O 1
ATOM 663 N N . SER A 1 82 ? 29.105 -8.817 -10.589 1.00 91.81 82 SER A N 1
ATOM 664 C CA . SER A 1 82 ? 30.038 -9.035 -11.701 1.00 91.81 82 SER A CA 1
ATOM 665 C C . SER A 1 82 ? 29.609 -10.182 -12.610 1.00 91.81 82 SER A C 1
ATOM 667 O O . SER A 1 82 ? 28.864 -11.061 -12.195 1.00 91.81 82 SER A O 1
ATOM 669 N N . VAL A 1 83 ? 30.052 -10.171 -13.865 1.00 93.12 83 VAL A N 1
ATOM 670 C CA . VAL A 1 83 ? 29.727 -11.197 -14.861 1.00 93.12 83 VAL A CA 1
ATOM 671 C C . VAL A 1 83 ? 30.979 -11.633 -15.609 1.00 93.12 83 VAL A C 1
ATOM 673 O O . VAL A 1 83 ? 31.750 -10.794 -16.080 1.00 93.12 83 VAL A O 1
ATOM 676 N N . LEU A 1 84 ? 31.191 -12.944 -15.737 1.00 89.25 84 LEU A N 1
ATOM 677 C CA . LEU A 1 84 ? 32.251 -13.492 -16.583 1.00 89.25 84 LEU A CA 1
ATOM 678 C C . LEU A 1 84 ? 31.743 -13.606 -18.026 1.00 89.25 84 LEU A C 1
ATOM 680 O O . LEU A 1 84 ? 30.904 -14.445 -18.338 1.00 89.25 84 LEU A O 1
ATOM 684 N N . ILE A 1 85 ? 32.272 -12.772 -18.920 1.00 88.75 85 ILE A N 1
ATOM 685 C CA . ILE A 1 85 ? 31.940 -12.781 -20.348 1.00 88.75 85 ILE A CA 1
ATOM 686 C C . ILE A 1 85 ? 33.215 -13.084 -21.129 1.00 88.75 85 ILE A C 1
ATOM 688 O O . ILE A 1 85 ? 34.188 -12.333 -21.063 1.00 88.75 85 ILE A O 1
ATOM 692 N N . HIS A 1 86 ? 33.217 -14.202 -21.862 1.00 84.38 86 HIS A N 1
ATOM 693 C CA . HIS A 1 86 ? 34.354 -14.656 -22.676 1.00 84.38 86 HIS A CA 1
ATOM 694 C C . HIS A 1 86 ? 35.695 -14.666 -21.909 1.00 84.38 86 HIS A C 1
ATOM 696 O O . HIS A 1 86 ? 36.716 -14.187 -22.401 1.00 84.38 86 HIS A O 1
ATOM 702 N N . GLY A 1 87 ? 35.688 -15.184 -20.675 1.00 81.62 87 GLY A N 1
ATOM 703 C CA . GLY A 1 87 ? 36.892 -15.304 -19.843 1.00 81.62 87 GLY A CA 1
ATOM 704 C C . GLY A 1 87 ? 37.360 -14.001 -19.186 1.00 81.62 87 GLY A C 1
ATOM 705 O O . GLY A 1 87 ? 38.439 -13.973 -18.600 1.00 81.62 87 GLY A O 1
ATOM 706 N N . ARG A 1 88 ? 36.571 -12.921 -19.265 1.00 86.00 88 ARG A N 1
ATOM 707 C CA . ARG A 1 88 ? 36.852 -11.642 -18.600 1.00 86.00 88 ARG A CA 1
ATOM 708 C C . ARG A 1 88 ? 35.732 -11.274 -17.639 1.00 86.00 88 ARG A C 1
ATOM 710 O O . ARG A 1 88 ? 34.561 -11.324 -18.007 1.00 86.00 88 ARG A O 1
ATOM 717 N N . THR A 1 89 ? 36.097 -10.889 -16.423 1.00 89.31 89 THR A N 1
ATOM 718 C CA . THR A 1 89 ? 35.141 -10.434 -15.410 1.00 89.31 89 THR A CA 1
ATOM 719 C C . THR A 1 89 ? 34.841 -8.954 -15.603 1.00 89.31 89 THR A C 1
ATOM 721 O O . THR A 1 89 ? 35.751 -8.125 -15.604 1.00 89.31 89 THR A O 1
ATOM 724 N N . PHE A 1 90 ? 33.562 -8.621 -15.739 1.00 89.62 90 PHE A N 1
ATOM 725 C CA . PHE A 1 90 ? 33.062 -7.252 -15.794 1.00 89.62 90 PHE A CA 1
ATOM 726 C C . PHE A 1 90 ? 32.249 -6.952 -14.543 1.00 89.62 90 PHE A C 1
ATOM 728 O O . PHE A 1 90 ? 31.335 -7.701 -14.218 1.00 89.62 90 PHE A O 1
ATOM 735 N N . TYR A 1 91 ? 32.547 -5.847 -13.867 1.00 90.62 91 TYR A N 1
ATOM 736 C CA . TYR A 1 91 ? 31.709 -5.334 -12.785 1.00 90.62 91 TYR A CA 1
ATOM 737 C C . TYR A 1 91 ? 30.584 -4.496 -13.384 1.00 90.62 91 TYR A C 1
ATOM 739 O O . TYR A 1 91 ? 30.837 -3.645 -14.235 1.00 90.62 91 TYR A O 1
ATOM 747 N N . ILE A 1 92 ? 29.353 -4.760 -12.957 1.00 89.88 92 ILE A N 1
ATOM 748 C CA . ILE A 1 92 ? 28.154 -4.075 -13.422 1.00 89.88 92 ILE A CA 1
ATOM 749 C C . ILE A 1 92 ? 27.747 -3.046 -12.377 1.00 89.88 92 ILE A C 1
ATOM 751 O O . ILE A 1 92 ? 27.488 -3.367 -11.219 1.00 89.88 92 ILE A O 1
ATOM 755 N N . SER A 1 93 ? 27.644 -1.797 -12.810 1.00 87.62 93 SER A N 1
ATOM 756 C CA . SER A 1 93 ? 27.149 -0.692 -11.999 1.00 87.62 93 SER A CA 1
ATOM 757 C C . SER A 1 93 ? 25.881 -0.079 -12.598 1.00 87.62 93 SER A C 1
ATOM 759 O O . SER A 1 93 ? 25.510 -0.338 -13.744 1.00 87.62 93 SER A O 1
ATOM 761 N N . HIS A 1 94 ? 25.222 0.799 -11.840 1.00 80.12 94 HIS A N 1
ATOM 762 C CA . HIS A 1 94 ? 24.100 1.588 -12.357 1.00 80.12 94 HIS A CA 1
ATOM 763 C C . HIS A 1 94 ? 24.500 2.471 -13.559 1.00 80.12 94 HIS A C 1
ATOM 765 O O . HIS A 1 94 ? 23.663 2.731 -14.417 1.00 80.12 94 HIS A O 1
ATOM 771 N N . MET A 1 95 ? 25.775 2.873 -13.668 1.00 81.62 95 MET A N 1
ATOM 772 C CA . MET A 1 95 ? 26.294 3.624 -14.820 1.00 81.62 95 MET A CA 1
ATOM 773 C C . MET A 1 95 ? 26.313 2.770 -16.092 1.00 81.62 95 MET A C 1
ATOM 775 O O . MET A 1 95 ? 26.062 3.275 -17.186 1.00 81.62 95 MET A O 1
ATOM 779 N N . ASP A 1 96 ? 26.578 1.466 -15.963 1.00 86.38 96 ASP A N 1
ATOM 780 C CA . ASP A 1 96 ? 26.497 0.533 -17.087 1.00 86.38 96 ASP A CA 1
ATOM 781 C C . ASP A 1 96 ? 25.050 0.357 -17.540 1.00 86.38 96 ASP A C 1
ATOM 783 O O . ASP A 1 96 ? 24.793 0.350 -18.740 1.00 86.38 96 ASP A O 1
ATOM 787 N N . PHE A 1 97 ? 24.098 0.304 -16.604 1.00 79.56 97 PHE A N 1
ATOM 788 C CA . PHE A 1 97 ? 22.670 0.323 -16.927 1.00 79.56 97 PHE A CA 1
ATOM 789 C C . PHE A 1 97 ? 22.256 1.617 -17.631 1.00 79.56 97 PHE A C 1
ATOM 791 O O . PHE A 1 97 ? 21.557 1.548 -18.639 1.00 79.56 97 PHE A O 1
ATOM 798 N N . GLU A 1 98 ? 22.714 2.781 -17.168 1.00 80.94 98 GLU A N 1
ATOM 799 C CA . GLU A 1 98 ? 22.443 4.056 -17.840 1.00 80.94 98 GLU A CA 1
ATOM 800 C C . GLU A 1 98 ? 22.982 4.062 -19.272 1.00 80.94 98 GLU A C 1
ATOM 802 O O . GLU A 1 98 ? 22.249 4.372 -20.212 1.00 80.94 98 GLU A O 1
ATOM 807 N N . ARG A 1 99 ? 24.239 3.650 -19.461 1.00 87.00 99 A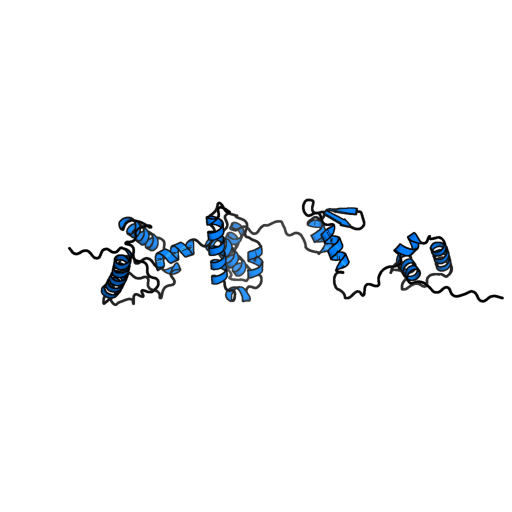RG A N 1
ATOM 808 C CA . ARG A 1 99 ? 24.878 3.613 -20.780 1.00 87.00 99 ARG A CA 1
ATOM 809 C C . ARG A 1 99 ? 24.234 2.589 -21.717 1.00 87.00 99 ARG A C 1
ATOM 811 O O . ARG A 1 99 ? 24.037 2.888 -22.889 1.00 87.00 99 ARG A O 1
ATOM 818 N N . VAL A 1 100 ? 23.970 1.374 -21.232 1.00 83.88 100 VAL A N 1
ATOM 819 C CA . VAL A 1 100 ? 23.496 0.247 -22.056 1.00 83.88 100 VAL A CA 1
ATOM 820 C C . VAL A 1 100 ? 21.998 0.346 -22.330 1.00 83.88 100 VAL A C 1
ATOM 822 O O . VAL A 1 100 ? 21.573 0.090 -23.452 1.00 83.88 100 VAL A O 1
ATOM 825 N N . MET A 1 101 ? 21.198 0.736 -21.334 1.00 78.75 101 MET A N 1
ATOM 826 C CA . MET A 1 101 ? 19.736 0.814 -21.452 1.00 78.75 101 MET A CA 1
ATOM 827 C C . MET A 1 101 ? 19.233 2.219 -21.811 1.00 78.75 101 MET A C 1
ATOM 829 O O . MET A 1 101 ? 18.047 2.382 -22.089 1.00 78.75 101 MET A O 1
ATOM 833 N N . GLY A 1 102 ? 20.093 3.242 -21.780 1.00 71.19 102 GLY A N 1
ATOM 834 C CA . GLY A 1 102 ? 19.704 4.638 -22.011 1.00 71.19 102 GLY A CA 1
ATOM 835 C C . GLY A 1 102 ? 18.884 5.249 -20.869 1.00 71.19 102 GLY A C 1
ATOM 836 O O . GLY A 1 102 ? 18.200 6.254 -21.063 1.00 71.19 102 GLY A O 1
ATOM 837 N N . LEU A 1 103 ? 18.915 4.635 -19.684 1.00 71.31 103 LEU A N 1
ATOM 838 C CA . LEU A 1 103 ? 18.152 5.070 -18.518 1.00 71.31 103 LEU A CA 1
ATOM 839 C C . LEU A 1 103 ? 18.979 6.059 -17.702 1.00 71.31 103 LEU A C 1
ATOM 841 O O . LEU A 1 103 ? 19.830 5.646 -16.921 1.00 71.31 103 LEU A O 1
ATOM 845 N N . LYS A 1 104 ? 18.728 7.361 -17.867 1.00 70.31 104 LYS A N 1
ATOM 846 C CA . LYS A 1 104 ? 19.407 8.381 -17.058 1.00 70.31 104 LYS A CA 1
ATOM 847 C C . LYS A 1 104 ? 19.178 8.124 -15.576 1.00 70.31 104 LYS A C 1
ATOM 849 O O . LYS A 1 104 ? 18.028 7.960 -15.157 1.00 70.31 104 LYS A O 1
ATOM 854 N N . ASN A 1 105 ? 20.249 8.152 -14.790 1.00 62.56 105 ASN A N 1
ATOM 855 C CA . ASN A 1 105 ? 20.104 8.151 -13.348 1.00 62.56 105 ASN A CA 1
ATOM 856 C C . ASN A 1 105 ? 19.383 9.444 -12.935 1.00 62.56 105 ASN A C 1
ATOM 858 O O . ASN A 1 105 ? 19.830 10.551 -13.246 1.00 62.56 105 ASN A O 1
ATOM 862 N N . GLY A 1 106 ? 18.221 9.314 -12.295 1.00 61.25 106 GLY A N 1
ATOM 863 C CA . GLY A 1 106 ? 17.545 10.471 -11.719 1.00 61.25 106 GLY A CA 1
ATOM 864 C C . GLY A 1 106 ? 18.421 11.092 -10.630 1.00 61.25 106 GLY A C 1
ATOM 865 O O . GLY A 1 106 ? 19.233 10.403 -10.012 1.00 61.25 106 GLY A O 1
ATOM 866 N N . GLU A 1 107 ? 18.253 12.388 -10.351 1.00 57.47 107 GLU A N 1
ATOM 867 C CA . GLU A 1 107 ? 18.767 12.944 -9.096 1.00 57.47 107 GLU A CA 1
ATOM 868 C C . GLU A 1 107 ? 18.189 12.091 -7.969 1.00 57.47 107 GLU A C 1
ATOM 870 O O . GLU A 1 107 ? 16.970 12.014 -7.856 1.00 57.47 107 GLU A O 1
ATOM 875 N N . ASN A 1 108 ? 19.058 11.419 -7.216 1.00 52.03 108 ASN A N 1
ATOM 876 C CA . ASN A 1 108 ? 18.804 10.351 -6.247 1.00 52.03 108 ASN A CA 1
ATOM 877 C C . ASN A 1 108 ? 17.826 10.759 -5.116 1.00 52.03 108 ASN A C 1
ATOM 879 O O . ASN A 1 108 ? 18.186 10.864 -3.946 1.00 52.03 108 ASN A O 1
ATOM 883 N N . LYS A 1 109 ? 16.579 11.066 -5.470 1.00 60.91 109 LYS A N 1
ATOM 884 C CA . LYS A 1 109 ? 15.507 11.524 -4.596 1.00 60.91 109 LYS A CA 1
ATOM 885 C C . LYS A 1 109 ? 14.570 10.351 -4.436 1.00 60.91 109 LYS A C 1
ATOM 887 O O . LYS A 1 109 ? 13.571 10.212 -5.138 1.00 60.91 109 LYS A O 1
ATOM 892 N N . GLU A 1 110 ? 14.931 9.487 -3.498 1.00 73.56 110 GLU A N 1
ATOM 893 C CA . GLU A 1 110 ? 13.961 8.608 -2.862 1.00 73.56 110 GLU A CA 1
ATOM 894 C C . GLU A 1 110 ? 12.685 9.406 -2.578 1.00 73.56 110 GLU A C 1
ATOM 896 O O . GLU A 1 110 ? 12.737 10.543 -2.093 1.00 73.56 110 GLU A O 1
ATOM 901 N N . ILE A 1 111 ? 11.529 8.828 -2.889 1.00 81.69 111 ILE A N 1
ATOM 902 C CA . ILE A 1 111 ? 10.263 9.505 -2.633 1.00 81.69 111 ILE A CA 1
ATOM 903 C C . ILE A 1 111 ? 10.023 9.461 -1.131 1.00 81.69 111 ILE A C 1
ATOM 905 O O . ILE A 1 111 ? 9.667 8.424 -0.576 1.00 81.69 111 ILE A O 1
ATOM 909 N N . ARG A 1 112 ? 10.252 10.590 -0.467 1.00 86.94 112 ARG A N 1
ATOM 910 C CA . ARG A 1 112 ? 10.053 10.738 0.977 1.00 86.94 112 ARG A CA 1
ATOM 911 C C . ARG A 1 112 ? 8.632 11.166 1.289 1.00 86.94 112 ARG A C 1
ATOM 913 O O . ARG A 1 112 ? 8.040 11.962 0.555 1.00 86.94 112 ARG A O 1
ATOM 920 N N . LYS A 1 113 ? 8.103 10.690 2.415 1.00 89.06 113 LYS A N 1
ATOM 921 C CA . LYS A 1 113 ? 6.763 11.061 2.891 1.00 89.06 113 LYS A CA 1
ATOM 922 C C . LYS A 1 113 ? 6.635 12.572 3.071 1.00 89.06 113 LYS A C 1
ATOM 924 O O . LYS A 1 113 ? 5.625 13.139 2.665 1.00 89.06 113 LYS A O 1
ATOM 929 N N . GLU A 1 114 ? 7.668 13.233 3.594 1.00 88.62 114 GLU A N 1
ATOM 930 C CA . GLU A 1 114 ? 7.656 14.691 3.772 1.00 88.62 114 GLU A CA 1
ATOM 931 C C . GLU A 1 114 ? 7.609 15.448 2.435 1.00 88.62 114 GLU A C 1
ATOM 933 O O . GLU A 1 114 ? 6.917 16.456 2.314 1.00 88.62 114 GLU A O 1
ATOM 938 N N . HIS A 1 115 ? 8.273 14.932 1.394 1.00 88.00 115 HIS A N 1
ATOM 939 C CA . HIS A 1 115 ? 8.221 15.539 0.064 1.00 88.00 115 HIS A CA 1
ATOM 940 C C . HIS A 1 115 ? 6.818 15.443 -0.547 1.00 88.00 115 HIS A C 1
ATOM 942 O O . HIS A 1 115 ? 6.296 16.437 -1.048 1.00 88.00 115 HIS A O 1
ATOM 948 N N . LEU A 1 116 ? 6.175 14.274 -0.438 1.00 89.38 116 LEU A N 1
ATOM 949 C CA . LEU A 1 116 ? 4.790 14.096 -0.879 1.00 89.38 116 LEU A CA 1
ATOM 950 C C . LEU A 1 116 ? 3.834 15.014 -0.114 1.00 89.38 116 LEU A C 1
ATOM 952 O O . LEU A 1 116 ? 3.003 15.677 -0.725 1.00 89.38 116 LEU A O 1
ATOM 956 N N . LYS A 1 117 ? 3.980 15.100 1.213 1.00 92.25 117 LYS A N 1
ATOM 957 C CA . LYS A 1 117 ? 3.184 15.999 2.056 1.00 92.25 117 LYS A CA 1
ATOM 958 C C . LYS A 1 117 ? 3.328 17.455 1.615 1.00 92.25 117 LYS A C 1
ATOM 960 O O . LYS A 1 117 ? 2.325 18.154 1.509 1.00 92.25 117 LYS A O 1
ATOM 965 N N . LYS A 1 118 ? 4.556 17.897 1.329 1.00 90.38 118 LYS A N 1
ATOM 966 C CA . LYS A 1 118 ? 4.835 19.248 0.837 1.00 90.38 118 LYS A CA 1
ATOM 967 C C . LYS A 1 118 ? 4.108 19.525 -0.481 1.00 90.38 118 LYS A C 1
ATOM 969 O O . LYS A 1 118 ? 3.384 20.510 -0.555 1.00 90.38 118 LYS A O 1
ATOM 974 N N . ILE A 1 119 ? 4.215 18.623 -1.462 1.00 88.12 119 ILE A N 1
ATOM 975 C CA . ILE A 1 119 ? 3.490 18.738 -2.742 1.00 88.12 119 ILE A CA 1
ATOM 976 C C . ILE A 1 119 ? 1.979 18.848 -2.505 1.00 88.12 119 ILE A C 1
ATOM 978 O O . ILE A 1 119 ? 1.319 19.683 -3.113 1.00 88.12 119 ILE A O 1
ATOM 982 N N . LEU A 1 120 ? 1.425 18.035 -1.602 1.00 92.25 120 LEU A N 1
ATOM 983 C CA . LEU A 1 120 ? -0.011 18.034 -1.313 1.00 92.25 120 LEU A CA 1
ATOM 984 C C . LEU A 1 120 ? -0.504 19.321 -0.644 1.00 92.25 120 LEU A C 1
ATOM 986 O O . LEU A 1 120 ? -1.635 19.722 -0.897 1.00 92.25 120 LEU A O 1
ATOM 990 N N . ILE A 1 121 ? 0.316 19.950 0.201 1.00 93.31 121 ILE A N 1
ATOM 991 C CA . ILE A 1 121 ? -0.021 21.216 0.869 1.00 93.31 121 ILE A CA 1
ATOM 992 C C . ILE A 1 121 ? 0.134 22.403 -0.089 1.00 93.31 121 ILE A C 1
ATOM 994 O O . ILE A 1 121 ? -0.664 23.335 -0.041 1.00 93.31 121 ILE A O 1
ATOM 998 N N . GLU A 1 122 ? 1.164 22.386 -0.935 1.00 92.19 122 GLU A N 1
ATOM 999 C CA . GLU A 1 122 ? 1.476 23.483 -1.859 1.00 92.19 122 GLU A CA 1
ATOM 1000 C C . GLU A 1 122 ? 0.631 23.445 -3.140 1.00 92.19 122 GLU A C 1
ATOM 1002 O O . GLU A 1 122 ? 0.491 24.469 -3.810 1.00 92.19 122 GLU A O 1
ATOM 1007 N N . SER A 1 123 ? 0.052 22.292 -3.489 1.00 90.94 123 SER A N 1
ATOM 1008 C CA . SER A 1 123 ? -0.786 22.178 -4.680 1.00 90.94 123 SER A CA 1
ATOM 1009 C C . SER A 1 123 ? -2.118 22.906 -4.509 1.00 90.94 123 SER A C 1
ATOM 1011 O O . SER A 1 123 ? -2.874 22.669 -3.568 1.00 90.94 123 SER A O 1
ATOM 1013 N N . ASN A 1 124 ? -2.448 23.748 -5.486 1.00 90.25 124 ASN A N 1
ATOM 1014 C CA . ASN A 1 124 ? -3.736 24.429 -5.607 1.00 90.25 124 ASN A CA 1
ATOM 1015 C C . ASN A 1 124 ? -4.656 23.796 -6.668 1.00 90.25 124 ASN A C 1
ATOM 1017 O O . ASN A 1 124 ? -5.778 24.262 -6.866 1.00 90.25 124 ASN A O 1
ATOM 1021 N N . VAL A 1 125 ? -4.197 22.742 -7.350 1.00 91.00 125 VAL A N 1
ATOM 1022 C CA . VAL A 1 125 ? -4.925 22.040 -8.415 1.00 91.00 125 VAL A CA 1
ATOM 1023 C C . VAL A 1 125 ? -4.911 20.528 -8.196 1.00 91.00 125 VAL A C 1
ATOM 1025 O O . VAL A 1 125 ? -3.963 19.957 -7.659 1.00 91.00 125 VAL A O 1
ATOM 1028 N N . VAL A 1 126 ? -5.988 19.865 -8.622 1.00 89.12 126 VAL A N 1
ATOM 1029 C CA . VAL A 1 126 ? -6.155 18.404 -8.528 1.00 89.12 126 VAL A CA 1
ATOM 1030 C C . VAL A 1 126 ? -5.782 17.763 -9.869 1.00 89.12 126 VAL A C 1
ATOM 1032 O O . VAL A 1 126 ? -6.639 17.250 -10.594 1.00 89.12 126 VAL A O 1
ATOM 1035 N N . ASP A 1 127 ? -4.500 17.844 -10.214 1.00 89.75 127 ASP A N 1
ATOM 1036 C CA . ASP A 1 127 ? -3.913 17.239 -11.412 1.00 89.75 127 ASP A CA 1
ATOM 1037 C C . ASP A 1 127 ? -3.472 15.779 -11.168 1.00 89.75 127 ASP A C 1
ATOM 1039 O O . ASP A 1 127 ? -3.676 15.206 -10.091 1.00 89.75 127 ASP A O 1
ATOM 1043 N N . ASP A 1 128 ? -2.889 15.139 -12.183 1.00 89.38 128 ASP A N 1
ATOM 1044 C CA . ASP A 1 128 ? -2.413 13.757 -12.064 1.00 89.38 128 ASP A CA 1
ATOM 1045 C C . ASP A 1 128 ? -1.293 13.618 -11.029 1.00 89.38 128 ASP A C 1
ATOM 1047 O O . ASP A 1 128 ? -1.282 12.655 -10.259 1.00 89.38 128 ASP A O 1
ATOM 1051 N N . THR A 1 129 ? -0.410 14.614 -10.939 1.00 88.25 129 THR A N 1
ATOM 1052 C CA . THR A 1 129 ? 0.650 14.677 -9.927 1.00 88.25 129 THR A CA 1
ATOM 1053 C C . THR A 1 129 ? 0.059 14.647 -8.525 1.00 88.25 129 THR A C 1
ATOM 1055 O O . THR A 1 129 ? 0.463 13.821 -7.704 1.00 88.25 129 THR A O 1
ATOM 1058 N N . PHE A 1 130 ? -0.938 15.493 -8.257 1.00 91.00 130 PHE A N 1
ATOM 1059 C CA . PHE A 1 130 ? -1.639 15.533 -6.983 1.00 91.00 130 PHE A CA 1
ATOM 1060 C C . PHE A 1 130 ? -2.313 14.197 -6.675 1.00 91.00 130 PHE A C 1
ATOM 1062 O O . PHE A 1 130 ? -2.151 13.677 -5.575 1.00 91.00 130 PHE A O 1
ATOM 1069 N N . ARG A 1 131 ? -3.030 13.598 -7.636 1.00 90.62 131 ARG A N 1
ATOM 1070 C CA . ARG A 1 131 ? -3.717 12.306 -7.440 1.00 90.62 131 ARG A CA 1
ATOM 1071 C C . ARG A 1 131 ? -2.743 11.185 -7.087 1.00 90.62 131 ARG A C 1
ATOM 1073 O O . ARG A 1 131 ? -3.011 10.421 -6.159 1.00 90.62 131 ARG A O 1
ATOM 1080 N N . ILE A 1 132 ? -1.616 11.106 -7.798 1.00 91.00 132 ILE A N 1
ATOM 1081 C CA . ILE A 1 132 ? -0.557 10.125 -7.533 1.00 91.00 132 ILE A CA 1
ATOM 1082 C C . ILE A 1 132 ? 0.048 10.378 -6.156 1.00 91.00 132 ILE A C 1
ATOM 1084 O O . ILE A 1 132 ? 0.111 9.453 -5.349 1.00 91.00 132 ILE A O 1
ATOM 1088 N N . CYS A 1 133 ? 0.445 11.618 -5.859 1.00 90.50 133 CYS A N 1
ATOM 1089 C CA . CYS A 1 133 ? 1.046 11.974 -4.576 1.00 90.50 133 CYS A CA 1
ATOM 1090 C C . CYS A 1 133 ? 0.092 11.707 -3.411 1.00 90.50 133 CYS A C 1
ATOM 1092 O O . CYS A 1 133 ? 0.519 11.181 -2.388 1.00 90.50 133 CYS A O 1
ATOM 1094 N N . PHE A 1 134 ? -1.196 12.011 -3.576 1.00 91.88 134 PHE A N 1
ATOM 1095 C CA . PHE A 1 134 ? -2.221 11.812 -2.560 1.00 91.88 134 PHE A CA 1
ATOM 1096 C C . PHE A 1 134 ? -2.406 10.328 -2.276 1.00 91.88 134 PHE A C 1
ATOM 1098 O O . PHE A 1 134 ? -2.247 9.897 -1.137 1.00 91.88 134 PHE A O 1
ATOM 1105 N N . ALA A 1 135 ? -2.662 9.531 -3.317 1.00 91.81 135 ALA A N 1
ATOM 1106 C CA . ALA A 1 135 ? -2.836 8.092 -3.172 1.00 91.81 135 ALA A CA 1
ATOM 1107 C C . ALA A 1 135 ? -1.588 7.439 -2.563 1.00 91.81 135 ALA A C 1
ATOM 1109 O O . ALA A 1 135 ? -1.694 6.626 -1.646 1.00 91.81 135 ALA A O 1
ATOM 1110 N N . LEU A 1 136 ? -0.401 7.839 -3.023 1.00 91.25 136 LEU A N 1
ATOM 1111 C CA . LEU A 1 136 ? 0.869 7.324 -2.530 1.00 91.25 136 LEU A CA 1
ATOM 1112 C C . LEU A 1 136 ? 1.108 7.692 -1.061 1.00 91.25 136 LEU A C 1
ATOM 1114 O O . LEU A 1 136 ? 1.501 6.837 -0.267 1.00 91.25 136 LEU A O 1
ATOM 1118 N N . TYR A 1 137 ? 0.827 8.940 -0.682 1.00 91.56 137 TYR A N 1
ATOM 1119 C CA . TYR A 1 137 ? 0.950 9.409 0.693 1.00 91.56 137 TYR A CA 1
ATOM 1120 C C . TYR A 1 137 ? -0.038 8.691 1.615 1.00 91.56 137 TYR A C 1
ATOM 1122 O O . TYR A 1 137 ? 0.371 8.167 2.651 1.00 91.56 137 TYR A O 1
ATOM 1130 N N . SER A 1 138 ? -1.313 8.576 1.225 1.00 90.75 138 SER A N 1
ATOM 1131 C CA . SER A 1 138 ? -2.330 7.832 1.981 1.00 90.75 138 SER A CA 1
ATOM 1132 C C . SER A 1 138 ? -1.961 6.357 2.151 1.00 90.75 138 SER A C 1
ATOM 1134 O O . SER A 1 138 ? -2.107 5.809 3.247 1.00 90.75 138 SER A O 1
ATOM 1136 N N . LEU A 1 139 ? -1.431 5.717 1.102 1.00 89.62 139 LEU A N 1
ATOM 1137 C CA . LEU A 1 139 ? -0.949 4.339 1.168 1.00 89.62 139 LEU A CA 1
ATOM 1138 C C . LEU A 1 139 ? 0.217 4.199 2.146 1.00 89.62 139 LEU A C 1
ATOM 1140 O O . LEU A 1 139 ? 0.179 3.330 3.007 1.00 89.62 139 LEU A O 1
ATOM 1144 N N . ALA A 1 140 ? 1.217 5.075 2.064 1.00 88.69 140 ALA A N 1
ATOM 1145 C CA . ALA A 1 140 ? 2.435 4.971 2.864 1.00 88.69 140 ALA A CA 1
ATOM 1146 C C . ALA A 1 140 ? 2.277 5.399 4.337 1.00 88.69 140 ALA A C 1
ATOM 1148 O O . ALA A 1 140 ? 3.170 5.128 5.145 1.00 88.69 140 ALA A O 1
ATOM 1149 N N . THR A 1 141 ? 1.190 6.096 4.689 1.00 87.06 141 THR A N 1
ATOM 1150 C CA . THR A 1 141 ? 0.984 6.667 6.036 1.00 87.06 141 THR A CA 1
ATOM 1151 C C . THR A 1 141 ? -0.207 6.083 6.787 1.00 87.06 141 THR A C 1
ATOM 1153 O O . THR A 1 141 ? -0.108 5.897 7.995 1.00 87.06 141 THR A O 1
ATOM 1156 N N . ILE A 1 142 ? -1.318 5.789 6.106 1.00 85.69 142 ILE A N 1
ATOM 1157 C CA . ILE A 1 142 ? -2.578 5.392 6.755 1.00 85.69 142 ILE A CA 1
ATOM 1158 C C . ILE A 1 142 ? -2.916 3.936 6.443 1.00 85.69 142 ILE A C 1
ATOM 1160 O O . ILE A 1 142 ? -3.239 3.162 7.344 1.00 85.69 142 ILE A O 1
ATOM 1164 N N . LEU A 1 143 ? -2.863 3.556 5.164 1.00 87.06 143 LEU A N 1
ATOM 1165 C CA . LEU A 1 143 ? -3.370 2.256 4.718 1.00 87.06 143 LEU A CA 1
ATOM 1166 C C . LEU A 1 143 ? -2.336 1.132 4.877 1.00 87.06 143 LEU A C 1
ATOM 1168 O O . LEU A 1 143 ? -2.674 0.015 5.258 1.00 87.06 143 LEU A O 1
ATOM 1172 N N . ILE A 1 144 ? -1.071 1.423 4.589 1.00 85.75 144 ILE A N 1
ATOM 1173 C CA . ILE A 1 144 ? 0.060 0.499 4.713 1.00 85.75 14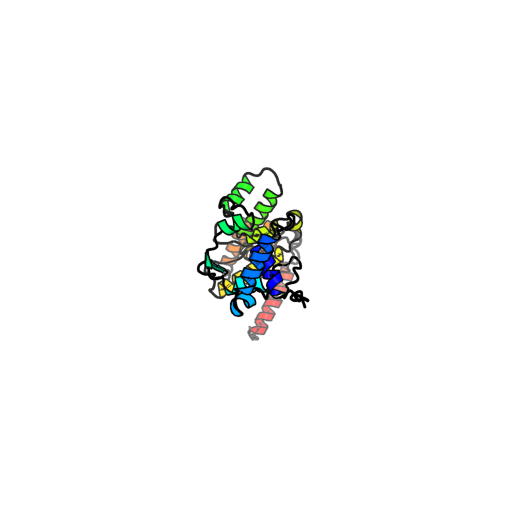4 ILE A CA 1
ATOM 1174 C C . ILE A 1 144 ? 1.233 1.280 5.321 1.00 85.75 144 ILE A C 1
ATOM 1176 O O . ILE A 1 144 ? 2.251 1.511 4.659 1.00 85.75 144 ILE A O 1
ATOM 1180 N N . PRO A 1 145 ? 1.079 1.758 6.570 1.00 81.88 145 PRO A N 1
ATOM 1181 C CA . PRO A 1 145 ? 2.123 2.516 7.229 1.00 81.88 145 PRO A CA 1
ATOM 1182 C C . PRO A 1 145 ? 3.407 1.695 7.305 1.00 81.88 145 PRO A C 1
ATOM 1184 O O . PRO A 1 145 ? 3.415 0.543 7.741 1.00 81.88 145 PRO A O 1
ATOM 1187 N N . SER A 1 146 ? 4.501 2.325 6.892 1.00 77.81 146 SER A N 1
ATOM 1188 C CA . SER A 1 146 ? 5.861 1.844 7.115 1.00 77.81 146 SER A CA 1
ATOM 1189 C C . SER A 1 146 ? 6.566 2.729 8.142 1.00 77.81 146 SER A C 1
ATOM 1191 O O . SER A 1 146 ? 6.293 3.927 8.228 1.00 77.81 146 SER A O 1
ATOM 1193 N N . SER A 1 147 ? 7.511 2.168 8.894 1.00 75.25 147 SER A N 1
ATOM 1194 C CA . SER A 1 147 ? 8.391 2.948 9.776 1.00 75.25 147 SER A CA 1
ATOM 1195 C C . SER A 1 147 ? 9.408 3.799 9.004 1.00 75.25 147 SER A C 1
ATOM 1197 O O . SER A 1 147 ? 9.923 4.776 9.538 1.00 75.25 147 SER A O 1
ATOM 1199 N N . SER A 1 148 ? 9.682 3.452 7.743 1.00 81.56 148 SER A N 1
ATOM 1200 C CA . SER A 1 148 ? 10.590 4.201 6.872 1.00 81.56 148 SER A CA 1
ATOM 1201 C C . SER A 1 148 ? 9.981 5.534 6.427 1.00 81.56 148 SER A C 1
ATOM 1203 O O . SER A 1 148 ? 8.802 5.595 6.080 1.00 81.56 148 SER A O 1
ATOM 1205 N N . ASP A 1 149 ? 10.790 6.592 6.375 1.00 83.69 149 ASP A N 1
ATOM 1206 C CA . ASP A 1 149 ? 10.432 7.861 5.718 1.00 83.69 149 ASP A CA 1
ATOM 1207 C C . ASP A 1 149 ? 10.387 7.722 4.183 1.00 83.69 149 ASP A C 1
ATOM 1209 O O . ASP A 1 149 ? 9.694 8.467 3.490 1.00 83.69 149 ASP A O 1
ATOM 1213 N N . ILE A 1 150 ? 11.082 6.717 3.648 1.00 85.69 150 ILE A N 1
ATOM 1214 C CA . ILE A 1 150 ? 11.106 6.409 2.222 1.00 85.69 150 ILE A CA 1
ATOM 1215 C C . ILE A 1 150 ? 9.861 5.600 1.866 1.00 85.69 150 ILE A C 1
ATOM 1217 O O . ILE A 1 150 ? 9.544 4.574 2.480 1.00 85.69 150 ILE A O 1
ATOM 1221 N N . VAL A 1 151 ? 9.155 6.059 0.842 1.00 84.81 151 VAL A N 1
ATOM 1222 C CA . VAL A 1 151 ? 8.003 5.366 0.286 1.00 84.81 151 VAL A CA 1
ATOM 1223 C C . VAL A 1 151 ? 8.470 4.201 -0.574 1.00 84.81 151 VAL A C 1
ATOM 1225 O O . VAL A 1 151 ? 9.361 4.345 -1.406 1.00 84.81 151 VAL A O 1
ATOM 1228 N N . ASN A 1 152 ? 7.829 3.045 -0.394 1.00 82.81 152 ASN A N 1
ATOM 1229 C CA . ASN A 1 152 ? 8.086 1.864 -1.206 1.00 82.81 152 ASN A CA 1
ATOM 1230 C C . ASN A 1 152 ? 7.791 2.163 -2.694 1.00 82.81 152 ASN A C 1
ATOM 1232 O O . ASN A 1 152 ? 6.621 2.379 -3.034 1.00 82.81 152 ASN A O 1
ATOM 1236 N N . PRO A 1 153 ? 8.800 2.121 -3.588 1.00 79.00 153 PRO A N 1
ATOM 1237 C CA . PRO A 1 153 ? 8.615 2.421 -5.007 1.00 79.00 153 PRO A CA 1
ATOM 1238 C C . PRO A 1 153 ? 7.599 1.507 -5.698 1.00 79.00 153 PRO A C 1
ATOM 1240 O O . PRO A 1 153 ? 6.942 1.925 -6.645 1.00 79.00 153 PRO A O 1
ATOM 1243 N N . ASN A 1 154 ? 7.387 0.286 -5.197 1.00 81.94 154 ASN A N 1
ATOM 1244 C CA . ASN A 1 154 ? 6.414 -0.644 -5.777 1.00 81.94 154 ASN A CA 1
ATOM 1245 C C . ASN A 1 154 ? 4.969 -0.125 -5.700 1.00 81.94 154 ASN A C 1
ATOM 1247 O O . ASN A 1 154 ? 4.124 -0.535 -6.497 1.00 81.94 154 ASN A O 1
ATOM 1251 N N . LEU A 1 155 ? 4.674 0.807 -4.784 1.00 83.00 155 LEU A N 1
ATOM 1252 C CA . LEU A 1 155 ? 3.365 1.455 -4.707 1.00 83.00 155 LEU A CA 1
ATOM 1253 C C . LEU A 1 155 ? 3.103 2.358 -5.925 1.00 83.00 155 LEU A C 1
ATOM 1255 O O . LEU A 1 155 ? 1.957 2.461 -6.359 1.00 83.00 155 LEU A O 1
ATOM 1259 N N . LEU A 1 156 ? 4.145 2.944 -6.533 1.00 81.62 156 LEU A N 1
ATOM 1260 C CA . LEU A 1 156 ? 4.013 3.787 -7.728 1.00 81.62 156 LEU A CA 1
ATOM 1261 C C . LEU A 1 156 ? 3.529 3.016 -8.948 1.00 81.62 156 LEU A C 1
ATOM 1263 O O . LEU A 1 156 ? 2.763 3.560 -9.741 1.00 81.62 156 LEU A O 1
ATOM 1267 N N . LEU A 1 157 ? 3.937 1.753 -9.098 1.00 79.38 157 LEU A N 1
ATOM 1268 C CA . LEU A 1 157 ? 3.544 0.927 -10.244 1.00 79.38 157 LEU A CA 1
ATOM 1269 C C . LEU A 1 157 ? 2.018 0.825 -10.357 1.00 79.38 157 LEU A C 1
ATOM 1271 O O . LEU A 1 157 ? 1.465 0.786 -11.453 1.00 79.38 157 LEU A O 1
ATOM 1275 N N . SER A 1 158 ? 1.323 0.848 -9.216 1.00 76.94 158 SER A N 1
ATOM 1276 C CA . SER A 1 158 ? -0.139 0.848 -9.160 1.00 76.94 158 SER A CA 1
ATOM 1277 C C . SER A 1 158 ? -0.787 2.222 -9.329 1.00 76.94 158 SER A C 1
ATOM 1279 O O . SER A 1 158 ? -2.010 2.285 -9.387 1.00 76.94 158 SER A O 1
ATOM 1281 N N . LEU A 1 159 ? -0.014 3.300 -9.418 1.00 84.94 159 LEU A N 1
ATOM 1282 C CA . LEU A 1 159 ? -0.512 4.675 -9.495 1.00 84.94 159 LEU A CA 1
ATOM 1283 C C . LEU A 1 159 ? -0.141 5.386 -10.803 1.00 84.94 159 LEU A C 1
ATOM 1285 O O . LEU A 1 159 ? -0.692 6.446 -11.068 1.00 84.94 159 LEU A O 1
ATOM 1289 N N . MET A 1 160 ? 0.728 4.804 -11.643 1.00 78.62 160 MET A N 1
ATOM 1290 C CA . MET A 1 160 ? 1.178 5.428 -12.901 1.00 78.62 160 MET A CA 1
ATOM 1291 C C . MET A 1 160 ? 0.036 5.821 -13.850 1.00 78.62 160 MET A C 1
ATOM 1293 O O . MET A 1 160 ? 0.176 6.778 -14.602 1.00 78.62 160 MET A O 1
ATOM 1297 N N . ASN A 1 161 ? -1.081 5.087 -13.833 1.00 85.00 161 ASN A N 1
ATOM 1298 C CA . ASN A 1 161 ? -2.273 5.436 -14.600 1.00 85.00 161 ASN A CA 1
ATOM 1299 C C . ASN A 1 161 ? -3.364 5.956 -13.659 1.00 85.00 161 ASN A C 1
ATOM 1301 O O . ASN A 1 161 ? -4.056 5.173 -13.002 1.00 85.00 161 ASN A O 1
ATOM 1305 N N . THR A 1 162 ? -3.532 7.278 -13.623 1.00 85.94 162 THR A N 1
ATOM 1306 C CA . THR A 1 162 ? -4.474 7.956 -12.724 1.00 85.94 162 THR A CA 1
ATOM 1307 C C . THR A 1 162 ? -5.933 7.618 -13.002 1.00 85.94 162 THR A C 1
ATOM 1309 O O . THR A 1 162 ? -6.733 7.573 -12.066 1.00 85.94 162 THR A O 1
ATOM 1312 N N . ALA A 1 163 ? -6.282 7.302 -14.252 1.00 86.25 163 ALA A N 1
ATOM 1313 C CA . ALA A 1 163 ? -7.634 6.896 -14.637 1.00 86.25 163 ALA A CA 1
ATOM 1314 C C . ALA A 1 163 ? -8.019 5.511 -14.088 1.00 86.25 163 ALA A C 1
ATOM 1316 O O . ALA A 1 163 ? -9.200 5.219 -13.898 1.00 86.25 163 ALA A O 1
ATOM 1317 N N . GLU A 1 164 ? -7.028 4.665 -13.799 1.00 86.50 164 GLU A N 1
ATOM 1318 C CA . GLU A 1 164 ? -7.233 3.306 -13.287 1.00 86.50 164 GLU A CA 1
ATOM 1319 C C . GLU A 1 164 ? -7.124 3.216 -11.762 1.00 86.50 164 GLU A C 1
ATOM 1321 O O . GLU A 1 164 ? -7.464 2.179 -11.189 1.00 86.50 164 GLU A O 1
ATOM 1326 N N . ILE A 1 165 ? -6.696 4.289 -11.080 1.00 85.81 165 ILE A N 1
ATOM 1327 C CA . ILE A 1 165 ? -6.585 4.315 -9.615 1.00 85.81 165 ILE A CA 1
ATOM 1328 C C . ILE A 1 165 ? -7.924 3.918 -8.995 1.00 85.81 165 ILE A C 1
ATOM 1330 O O . ILE A 1 165 ? -7.966 3.004 -8.183 1.00 85.81 165 ILE A O 1
ATOM 1334 N N . SER A 1 166 ? -9.038 4.523 -9.405 1.00 85.50 166 SER A N 1
ATOM 1335 C CA . SER A 1 166 ? -10.359 4.237 -8.822 1.00 85.50 166 SER A CA 1
ATOM 1336 C C . SER A 1 166 ? -10.878 2.820 -9.094 1.00 85.50 166 SER A C 1
ATOM 1338 O O . SER A 1 166 ? -11.736 2.339 -8.360 1.00 85.50 166 SER A O 1
ATOM 1340 N N . LYS A 1 167 ? -10.358 2.133 -10.118 1.00 87.50 167 LYS A N 1
ATOM 1341 C CA . LYS A 1 167 ? -10.793 0.786 -10.524 1.00 87.50 167 LYS A CA 1
ATOM 1342 C C . LYS A 1 167 ? -10.065 -0.331 -9.778 1.00 87.50 167 LYS A C 1
ATOM 1344 O O . LYS A 1 167 ? -10.437 -1.499 -9.885 1.00 87.50 167 LYS A O 1
ATOM 1349 N N . LYS A 1 168 ? -9.015 0.001 -9.026 1.00 86.00 168 LYS A N 1
ATOM 1350 C CA . LYS A 1 168 ? -8.251 -0.979 -8.253 1.00 86.00 168 LYS A CA 1
ATOM 1351 C C . LYS A 1 168 ? -9.011 -1.407 -7.005 1.00 86.00 168 LYS A C 1
ATOM 1353 O O . LYS A 1 168 ? -9.659 -0.611 -6.329 1.00 86.00 168 LYS A O 1
ATOM 1358 N N . ASN A 1 169 ? -8.863 -2.682 -6.654 1.00 89.19 169 ASN A N 1
ATOM 1359 C CA . ASN A 1 169 ? -9.431 -3.235 -5.431 1.00 89.19 169 ASN A CA 1
ATOM 1360 C C . ASN A 1 169 ? -8.563 -2.874 -4.211 1.00 89.19 169 ASN A C 1
ATOM 1362 O O . ASN A 1 169 ? -7.888 -3.723 -3.625 1.00 89.19 169 ASN A O 1
ATOM 1366 N N . TRP A 1 170 ? -8.567 -1.590 -3.845 1.00 88.81 170 TRP A N 1
ATOM 1367 C CA . TRP A 1 170 ? -7.795 -1.069 -2.715 1.00 88.81 170 TRP A CA 1
ATOM 1368 C C . TRP A 1 170 ? -8.186 -1.710 -1.391 1.00 88.81 170 TRP A C 1
ATOM 1370 O O . TRP A 1 170 ? -7.321 -1.929 -0.550 1.00 88.81 170 TRP A O 1
ATOM 1380 N N . SER A 1 171 ? -9.467 -2.047 -1.220 1.00 89.25 171 SER A N 1
ATOM 1381 C CA . SER A 1 171 ? -9.955 -2.721 -0.016 1.00 89.25 171 SER A CA 1
ATOM 1382 C C . SER A 1 171 ? -9.254 -4.064 0.177 1.00 89.25 171 SER A C 1
ATOM 1384 O O . SER A 1 171 ? -8.617 -4.275 1.209 1.00 89.25 171 SER A O 1
ATOM 1386 N N . LYS A 1 172 ? -9.271 -4.929 -0.847 1.00 90.94 172 LYS A N 1
ATOM 1387 C CA . LYS A 1 172 ? -8.567 -6.213 -0.800 1.00 90.94 172 LYS A CA 1
ATOM 1388 C C . LYS A 1 172 ? -7.063 -6.028 -0.621 1.00 90.94 172 LYS A C 1
ATOM 1390 O O . LYS A 1 172 ? -6.466 -6.720 0.192 1.00 90.94 172 LYS A O 1
ATOM 1395 N N . PHE A 1 173 ? -6.465 -5.081 -1.340 1.00 88.19 173 PHE A N 1
ATOM 1396 C CA . PHE A 1 173 ? -5.035 -4.802 -1.239 1.00 88.19 173 PHE A CA 1
ATOM 1397 C C . PHE A 1 173 ? -4.611 -4.422 0.189 1.00 88.19 173 PHE A C 1
ATOM 1399 O O . PHE A 1 173 ? -3.674 -5.010 0.728 1.00 88.19 173 PHE A O 1
ATOM 1406 N N . CYS A 1 174 ? -5.327 -3.493 0.831 1.00 88.81 174 CYS A N 1
ATOM 1407 C CA . CYS A 1 174 ? -5.040 -3.074 2.206 1.00 88.81 174 CYS A CA 1
ATOM 1408 C C . CYS A 1 174 ? -5.322 -4.199 3.209 1.00 88.81 174 CYS A C 1
ATOM 1410 O O . CYS A 1 174 ? -4.548 -4.394 4.144 1.00 88.81 174 CYS A O 1
ATOM 1412 N N . PHE A 1 175 ? -6.399 -4.963 2.999 1.00 89.50 175 PHE A N 1
ATOM 1413 C CA . PHE A 1 175 ? -6.745 -6.115 3.830 1.00 89.50 175 PHE A CA 1
ATOM 1414 C C . PHE A 1 175 ? -5.670 -7.207 3.780 1.00 89.50 175 PHE A C 1
ATOM 1416 O O . PHE A 1 175 ? -5.207 -7.658 4.826 1.00 89.50 175 PHE A O 1
ATOM 1423 N N . ASP A 1 176 ? -5.227 -7.596 2.583 1.00 89.50 176 ASP A N 1
ATOM 1424 C CA . ASP A 1 176 ? -4.186 -8.609 2.408 1.00 89.50 176 ASP A CA 1
ATOM 1425 C C . ASP A 1 176 ? -2.874 -8.146 3.072 1.00 89.50 176 ASP A C 1
ATOM 1427 O O . ASP A 1 176 ? -2.218 -8.926 3.766 1.00 89.50 176 ASP A O 1
ATOM 1431 N N . HIS A 1 177 ? -2.520 -6.859 2.946 1.00 87.00 177 HIS A N 1
ATOM 1432 C CA . HIS A 1 177 ? -1.359 -6.276 3.627 1.00 87.00 177 HIS A CA 1
ATOM 1433 C C . HIS A 1 177 ? -1.486 -6.286 5.156 1.00 87.00 177 HIS A C 1
ATOM 1435 O O . HIS A 1 177 ? -0.518 -6.623 5.839 1.00 87.00 177 HIS A O 1
ATOM 1441 N N . LEU A 1 178 ? -2.661 -5.947 5.696 1.00 87.88 178 LEU A N 1
ATOM 1442 C CA . LEU A 1 178 ? -2.942 -5.995 7.132 1.00 87.88 178 LEU A CA 1
ATOM 1443 C C . LEU A 1 178 ? -2.792 -7.423 7.669 1.00 87.88 178 LEU A C 1
ATOM 1445 O O . LEU A 1 178 ? -2.059 -7.647 8.630 1.00 87.88 178 LEU A O 1
ATOM 1449 N N . VAL A 1 179 ? -3.438 -8.401 7.028 1.00 89.19 179 VAL A N 1
ATOM 1450 C CA . VAL A 1 179 ? -3.408 -9.807 7.457 1.00 89.19 179 VAL A CA 1
ATOM 1451 C C . VAL A 1 179 ? -1.995 -10.382 7.380 1.00 89.19 179 VAL A C 1
ATOM 1453 O O . VAL A 1 179 ? -1.535 -11.008 8.335 1.00 89.19 179 VAL A O 1
ATOM 1456 N N . ASN A 1 180 ? -1.286 -10.167 6.269 1.00 87.31 180 ASN A N 1
ATOM 1457 C CA . ASN A 1 180 ? 0.082 -10.667 6.102 1.00 87.31 180 ASN A CA 1
ATOM 1458 C C . ASN A 1 180 ? 1.054 -9.989 7.070 1.00 87.31 180 ASN A C 1
ATOM 1460 O O . ASN A 1 180 ? 1.935 -10.648 7.630 1.00 87.31 180 ASN A O 1
ATOM 1464 N N . GLY A 1 181 ? 0.856 -8.693 7.314 1.00 84.19 181 GLY A N 1
ATOM 1465 C CA . GLY A 1 181 ? 1.567 -7.957 8.343 1.00 84.19 181 GLY A CA 1
ATOM 1466 C C . GLY A 1 181 ? 1.382 -8.606 9.714 1.00 84.19 181 GLY A C 1
ATOM 1467 O O . GLY A 1 181 ? 2.363 -9.014 10.332 1.00 84.19 181 GLY A O 1
ATOM 1468 N N . ILE A 1 182 ? 0.139 -8.732 10.185 1.00 85.75 182 ILE A N 1
ATOM 1469 C CA . ILE A 1 182 ? -0.165 -9.282 11.516 1.00 85.75 182 ILE A CA 1
ATOM 1470 C C . ILE A 1 182 ? 0.411 -10.692 11.674 1.00 85.75 182 ILE A C 1
ATOM 1472 O O . ILE A 1 182 ? 1.039 -10.971 12.692 1.00 85.75 182 ILE A O 1
ATOM 1476 N N . LYS A 1 183 ? 0.281 -11.555 10.657 1.00 86.25 183 LYS A N 1
ATOM 1477 C CA . LYS A 1 183 ? 0.904 -12.892 10.657 1.00 86.25 183 LYS A CA 1
ATOM 1478 C C . LYS A 1 183 ? 2.416 -12.821 10.868 1.00 86.25 183 LYS A C 1
ATOM 1480 O O . LYS A 1 183 ? 2.973 -13.582 11.650 1.00 86.25 183 LYS A O 1
ATOM 1485 N N . SER A 1 184 ? 3.085 -11.898 10.181 1.00 82.88 184 SER A N 1
ATOM 1486 C CA . SER A 1 184 ? 4.537 -11.724 10.286 1.00 82.88 184 SER A CA 1
ATOM 1487 C C . SER A 1 184 ? 4.949 -11.209 11.668 1.00 82.88 184 SER A C 1
ATOM 1489 O O . SER A 1 184 ? 5.951 -11.663 12.214 1.00 82.88 184 SER A O 1
ATOM 1491 N N . PHE A 1 185 ? 4.152 -10.310 12.251 1.00 82.44 185 PHE A N 1
ATOM 1492 C CA . PHE A 1 185 ? 4.352 -9.796 13.605 1.00 82.44 185 PHE A CA 1
ATOM 1493 C C . PHE A 1 185 ? 4.171 -10.887 14.668 1.00 82.44 185 PHE A C 1
ATOM 1495 O O . PHE A 1 185 ? 5.034 -11.060 15.520 1.00 82.44 185 PHE A O 1
ATOM 1502 N N . GLN A 1 186 ? 3.099 -11.679 14.577 1.00 84.31 186 GLN A N 1
ATOM 1503 C CA . GLN A 1 186 ? 2.833 -12.793 15.497 1.00 84.31 186 GLN A CA 1
ATOM 1504 C C . GLN A 1 186 ? 3.919 -13.876 15.449 1.00 84.31 186 GLN A C 1
ATOM 1506 O O . GLN A 1 186 ? 4.209 -14.501 16.464 1.00 84.31 186 GLN A O 1
ATOM 1511 N N . ASN A 1 187 ? 4.558 -14.060 14.291 1.00 85.25 187 ASN A N 1
ATOM 1512 C CA . ASN A 1 187 ? 5.663 -15.000 14.106 1.00 85.25 187 ASN A CA 1
ATOM 1513 C C . ASN A 1 187 ? 7.037 -14.432 14.527 1.00 85.25 187 ASN A C 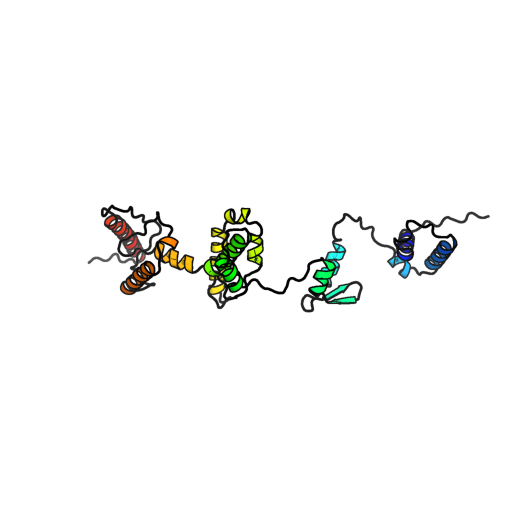1
ATOM 1515 O O . ASN A 1 187 ? 8.053 -15.052 14.232 1.00 85.25 187 ASN A O 1
ATOM 1519 N N . ASN A 1 188 ? 7.091 -13.266 15.189 1.00 76.31 188 ASN A N 1
ATOM 1520 C CA . ASN A 1 188 ? 8.317 -12.552 15.590 1.00 76.31 188 ASN A CA 1
ATOM 1521 C C . ASN A 1 188 ? 9.265 -12.177 14.431 1.00 76.31 188 ASN A C 1
ATOM 1523 O O . ASN A 1 188 ? 10.436 -11.878 14.658 1.00 76.31 188 ASN A O 1
ATOM 1527 N N . ASN A 1 189 ? 8.773 -12.142 13.189 1.00 67.56 189 ASN A N 1
ATOM 1528 C CA . ASN A 1 189 ? 9.600 -11.832 12.016 1.00 67.56 189 ASN A CA 1
ATOM 1529 C C . ASN A 1 189 ? 9.825 -10.323 11.820 1.00 67.56 189 ASN A C 1
ATOM 1531 O O . ASN A 1 189 ? 10.717 -9.921 11.076 1.00 67.56 189 ASN A O 1
ATOM 1535 N N . VAL A 1 190 ? 9.013 -9.473 12.454 1.00 67.31 190 VAL A N 1
ATOM 1536 C CA . VAL A 1 190 ? 9.102 -8.008 12.363 1.00 67.31 190 VAL A CA 1
ATOM 1537 C C . VAL A 1 190 ? 8.849 -7.371 13.727 1.00 67.31 190 VAL A C 1
ATOM 1539 O O . VAL A 1 190 ? 7.838 -7.641 14.363 1.00 67.31 190 VAL A O 1
ATOM 1542 N N . GLY A 1 191 ? 9.756 -6.486 14.157 1.00 63.81 191 GLY A N 1
ATOM 1543 C CA . GLY A 1 191 ? 9.668 -5.761 15.435 1.00 63.81 191 GLY A CA 1
ATOM 1544 C C . GLY A 1 191 ? 8.788 -4.504 15.418 1.00 63.81 191 GLY A C 1
ATOM 1545 O O . GLY A 1 191 ? 8.743 -3.779 16.406 1.00 63.81 191 GLY A O 1
ATOM 1546 N N . HIS A 1 192 ? 8.108 -4.212 14.306 1.00 66.69 192 HIS A N 1
ATOM 1547 C CA . HIS A 1 192 ? 7.164 -3.099 14.197 1.00 66.69 192 HIS A CA 1
ATOM 1548 C C . HIS A 1 192 ? 5.776 -3.633 13.863 1.00 66.69 192 HIS A C 1
ATOM 1550 O O . HIS A 1 192 ? 5.648 -4.601 13.115 1.00 66.69 192 HIS A O 1
ATOM 1556 N N . MET A 1 193 ? 4.743 -2.995 14.413 1.00 65.62 193 MET A N 1
ATOM 1557 C CA . MET A 1 193 ? 3.358 -3.378 14.163 1.00 65.62 193 MET A CA 1
ATOM 1558 C C . MET A 1 193 ? 2.956 -2.973 12.729 1.00 65.62 193 MET A C 1
ATOM 1560 O O . MET A 1 193 ? 3.041 -1.790 12.398 1.00 65.62 193 MET A O 1
ATOM 1564 N N . PRO A 1 194 ? 2.548 -3.917 11.866 1.00 66.75 194 PRO A N 1
ATOM 1565 C CA . PRO A 1 194 ? 2.311 -3.644 10.447 1.00 66.75 194 PRO A CA 1
ATOM 1566 C C . PRO A 1 194 ? 0.822 -3.445 10.097 1.00 66.75 194 PRO A C 1
ATOM 1568 O O . PRO A 1 194 ? -0.063 -4.040 10.710 1.00 66.75 194 PRO A O 1
ATOM 1571 N N . GLY A 1 195 ? 0.556 -2.669 9.038 1.00 68.94 195 GLY A N 1
ATOM 1572 C CA . GLY A 1 195 ? -0.773 -2.515 8.420 1.00 68.94 195 GLY A CA 1
ATOM 1573 C C . GLY A 1 195 ? -1.617 -1.338 8.934 1.00 68.94 195 GLY A C 1
ATOM 1574 O O . GLY A 1 195 ? -1.195 -0.569 9.796 1.00 68.94 195 GLY A O 1
ATOM 1575 N N . CYS A 1 196 ? -2.824 -1.172 8.381 1.00 78.19 196 CYS A N 1
ATOM 1576 C CA . CYS A 1 196 ? -3.774 -0.117 8.751 1.00 78.19 196 CYS A CA 1
ATOM 1577 C C . CYS A 1 196 ? -4.429 -0.357 10.121 1.00 78.19 196 CYS A C 1
ATOM 1579 O O . CYS A 1 196 ? -5.611 -0.675 10.211 1.00 78.19 196 CYS A O 1
ATOM 1581 N N . LEU A 1 197 ? -3.706 -0.148 11.221 1.00 80.00 197 LEU A N 1
ATOM 1582 C CA . LEU A 1 197 ? -4.285 -0.257 12.573 1.00 80.00 197 LEU A CA 1
ATOM 1583 C C . LEU A 1 197 ? -5.494 0.655 12.788 1.00 80.00 197 LEU A C 1
ATOM 1585 O O . LEU A 1 197 ? -6.390 0.311 13.556 1.00 80.00 197 LEU A O 1
ATOM 1589 N N . ILE A 1 198 ? -5.552 1.775 12.063 1.00 82.38 198 ILE A N 1
ATOM 1590 C CA . ILE A 1 198 ? -6.719 2.655 12.048 1.00 82.38 198 ILE A CA 1
ATOM 1591 C C . ILE A 1 198 ? -7.997 1.903 11.657 1.00 82.38 198 ILE A C 1
ATOM 1593 O O . ILE A 1 198 ? -9.048 2.158 12.231 1.00 82.38 198 ILE A O 1
ATOM 1597 N N . PHE A 1 199 ? -7.916 0.924 10.749 1.00 86.25 199 PHE A N 1
ATOM 1598 C CA . PHE A 1 199 ? -9.056 0.084 10.396 1.00 86.25 199 PHE A CA 1
ATOM 1599 C C . PHE A 1 199 ? -9.496 -0.780 11.578 1.00 86.25 199 PHE A C 1
ATOM 1601 O O . PHE A 1 199 ? -10.686 -0.839 11.854 1.00 86.25 199 PHE A O 1
ATOM 1608 N N . LEU A 1 200 ? -8.568 -1.413 12.304 1.00 86.44 200 LEU A N 1
ATOM 1609 C CA . LEU A 1 200 ? -8.915 -2.232 13.473 1.00 86.44 200 LEU A CA 1
ATOM 1610 C C . LEU A 1 200 ? -9.513 -1.390 14.606 1.00 86.44 200 LEU A C 1
ATOM 1612 O O . LEU A 1 200 ? -10.468 -1.822 15.245 1.00 86.44 200 LEU A O 1
ATOM 1616 N N . GLN A 1 201 ? -8.986 -0.183 14.826 1.00 83.19 201 GLN A N 1
ATOM 1617 C CA . GLN A 1 201 ? -9.534 0.761 15.801 1.00 83.19 201 GLN A CA 1
ATOM 1618 C C . GLN A 1 201 ? -10.947 1.205 15.415 1.00 83.19 201 GLN A C 1
ATOM 1620 O O . GLN A 1 201 ? -11.852 1.147 16.243 1.00 83.19 201 GLN A O 1
ATOM 1625 N N . LEU A 1 202 ? -11.158 1.601 14.157 1.00 82.00 202 LEU A N 1
ATOM 1626 C CA . LEU A 1 202 ? -12.477 1.994 13.658 1.00 82.00 202 LEU A CA 1
ATOM 1627 C C . LEU A 1 202 ? -13.461 0.829 13.671 1.00 82.00 202 LEU A C 1
ATOM 1629 O O . LEU A 1 202 ? -14.611 1.026 14.039 1.00 82.00 202 LEU A O 1
ATOM 1633 N N . LEU A 1 203 ? -13.007 -0.376 13.324 1.00 84.00 203 LEU A N 1
ATOM 1634 C CA . LEU A 1 203 ? -13.811 -1.587 13.400 1.00 84.00 203 LEU A CA 1
ATOM 1635 C C . LEU A 1 203 ? -14.248 -1.841 14.839 1.00 84.00 203 LEU A C 1
ATOM 1637 O O . LEU A 1 203 ? -15.428 -2.062 15.056 1.00 84.00 203 LEU A O 1
ATOM 1641 N N . TYR A 1 204 ? -13.330 -1.771 15.810 1.00 82.62 204 TYR A N 1
ATOM 1642 C CA . TYR A 1 204 ? -13.662 -1.902 17.230 1.00 82.62 204 TYR A CA 1
ATOM 1643 C C . TYR A 1 204 ? -14.732 -0.891 17.643 1.00 82.62 204 TYR A C 1
ATOM 1645 O O . TYR A 1 204 ? -15.728 -1.269 18.252 1.00 82.62 204 TYR A O 1
ATOM 1653 N N . CYS A 1 205 ? -14.562 0.375 17.258 1.00 78.69 205 CYS A N 1
ATOM 1654 C CA . CYS A 1 205 ? -15.547 1.403 17.568 1.00 78.69 205 CYS A CA 1
ATOM 1655 C C . CYS A 1 205 ? -16.909 1.098 16.926 1.00 78.69 205 CYS A C 1
ATOM 1657 O O . CYS A 1 205 ? -17.932 1.218 17.587 1.00 78.69 205 CYS A O 1
ATOM 1659 N N . ASP A 1 206 ? -16.921 0.644 15.673 1.00 76.81 206 ASP A N 1
ATOM 1660 C CA . ASP A 1 206 ? -18.137 0.314 14.925 1.00 76.81 206 ASP A CA 1
ATOM 1661 C C . ASP A 1 206 ? -18.909 -0.880 15.508 1.00 76.81 206 ASP A C 1
ATOM 1663 O O . ASP A 1 206 ? -20.137 -0.883 15.500 1.00 76.81 206 ASP A O 1
ATOM 1667 N N . VAL A 1 207 ? -18.204 -1.886 16.040 1.00 77.25 207 VAL A N 1
ATOM 1668 C CA . VAL A 1 207 ? -18.841 -3.116 16.534 1.00 77.25 207 VAL A CA 1
ATOM 1669 C C . VAL A 1 207 ? -19.182 -3.086 18.022 1.00 77.25 207 VAL A C 1
ATOM 1671 O O . VAL A 1 207 ? -20.045 -3.847 18.459 1.00 77.25 207 VAL A O 1
ATOM 1674 N N . VAL A 1 208 ? -18.516 -2.257 18.831 1.00 76.19 208 VAL A N 1
ATOM 1675 C CA . VAL A 1 208 ? -18.766 -2.201 20.278 1.00 76.19 208 VAL A CA 1
ATOM 1676 C C . VAL A 1 208 ? -20.058 -1.446 20.565 1.00 76.19 208 VAL A C 1
ATOM 1678 O O . VAL A 1 208 ? -20.227 -0.277 20.220 1.00 76.19 208 VAL A O 1
ATOM 1681 N N . SER A 1 209 ? -20.975 -2.113 21.263 1.00 64.19 209 SER A N 1
ATOM 1682 C CA . SER A 1 209 ? -22.259 -1.534 21.647 1.00 64.19 209 SER A CA 1
ATOM 1683 C C . SER A 1 209 ? -22.079 -0.562 22.812 1.00 64.19 209 SER A C 1
ATOM 1685 O O . SER A 1 209 ? -22.065 -0.952 23.977 1.00 64.19 209 SER A O 1
ATOM 1687 N N . TYR A 1 210 ? -21.960 0.726 22.496 1.00 58.47 210 TYR A N 1
ATOM 1688 C CA . TYR A 1 210 ? -21.815 1.793 23.481 1.00 58.47 210 TYR A CA 1
ATOM 1689 C C . TYR A 1 210 ? -23.146 2.475 23.802 1.00 58.47 210 TYR A C 1
ATOM 1691 O O . TYR A 1 210 ? -23.817 3.022 22.928 1.00 58.47 210 TYR A O 1
ATOM 1699 N N . SER A 1 211 ? -23.503 2.527 25.090 1.00 47.47 211 SER A N 1
ATOM 1700 C CA . SER A 1 211 ? -24.574 3.380 25.647 1.00 47.47 211 SER A CA 1
ATOM 1701 C C . SER A 1 211 ? -25.982 3.240 25.030 1.00 47.47 211 SER A C 1
ATOM 1703 O O . SER A 1 211 ? -26.807 4.136 25.189 1.00 47.47 211 SER A O 1
ATOM 1705 N N . CYS A 1 212 ? -26.276 2.142 24.320 1.00 47.06 212 CYS A N 1
ATOM 1706 C CA . CYS A 1 212 ? -27.471 1.999 23.468 1.00 47.06 212 CYS A CA 1
ATOM 1707 C C . CYS A 1 212 ? -27.607 3.090 22.380 1.00 47.06 212 CYS A C 1
ATOM 1709 O O . CYS A 1 212 ? -28.679 3.256 21.803 1.00 47.06 212 CYS A O 1
ATOM 1711 N N . LYS A 1 213 ? -26.527 3.819 22.067 1.00 52.31 213 LYS A N 1
ATOM 1712 C CA . LYS A 1 213 ? -26.456 4.769 20.953 1.00 52.31 213 LYS A CA 1
ATOM 1713 C C . LYS A 1 213 ? -25.709 4.092 19.821 1.00 52.31 213 LYS A C 1
ATOM 1715 O O . LYS A 1 213 ? -24.498 4.206 19.683 1.00 52.31 213 LYS A O 1
ATOM 1720 N N . LEU A 1 214 ? -26.460 3.316 19.061 1.00 52.94 214 LEU A N 1
ATOM 1721 C CA . LEU A 1 214 ? -25.989 2.688 17.837 1.00 52.94 214 LEU A CA 1
ATOM 1722 C C . LEU A 1 214 ? -25.442 3.762 16.890 1.00 52.94 214 LEU A C 1
ATOM 1724 O O . LEU A 1 214 ? -26.044 4.829 16.732 1.00 52.94 214 LEU A O 1
ATOM 1728 N N . VAL A 1 215 ? -24.293 3.474 16.282 1.00 54.97 215 VAL A N 1
ATOM 1729 C CA . VAL A 1 215 ? -23.730 4.314 15.227 1.00 54.97 215 VAL A CA 1
ATOM 1730 C C . VAL A 1 215 ? -24.718 4.319 14.072 1.00 54.97 215 VAL A C 1
ATOM 1732 O O . VAL A 1 215 ? -25.186 3.268 13.628 1.00 54.97 215 VAL A O 1
ATOM 1735 N N . ASP A 1 216 ? -25.062 5.513 13.604 1.00 58.00 216 ASP A N 1
ATOM 1736 C CA . ASP A 1 216 ? -25.870 5.672 12.408 1.00 58.00 216 ASP A CA 1
ATOM 1737 C C . ASP A 1 216 ? -25.101 5.085 11.210 1.00 58.00 216 ASP A C 1
ATOM 1739 O O . ASP A 1 216 ? -24.157 5.697 10.712 1.00 58.00 216 ASP A O 1
ATOM 1743 N N . LYS A 1 217 ? -25.501 3.891 10.751 1.00 58.50 217 LYS A N 1
ATOM 1744 C CA . LYS A 1 217 ? -24.862 3.184 9.628 1.00 58.50 217 LYS A CA 1
ATOM 1745 C C . LYS A 1 217 ? -25.048 3.887 8.275 1.00 58.50 217 LYS A C 1
ATOM 1747 O O . LYS A 1 217 ? -24.451 3.453 7.292 1.00 58.50 217 LYS A O 1
ATOM 1752 N N . TYR A 1 218 ? -25.840 4.962 8.196 1.00 63.53 218 TYR A N 1
ATOM 1753 C CA . TYR A 1 218 ? -25.859 5.843 7.022 1.00 63.53 218 TYR A CA 1
ATOM 1754 C C . TYR A 1 218 ? -24.614 6.745 6.956 1.00 63.53 218 TYR A C 1
ATOM 1756 O O . TYR A 1 218 ? -24.317 7.305 5.899 1.00 63.53 218 TYR A O 1
ATOM 1764 N N . ILE A 1 219 ? -23.862 6.864 8.056 1.00 66.88 219 ILE A N 1
ATOM 1765 C CA . ILE A 1 219 ? -22.572 7.551 8.119 1.00 66.88 219 ILE A CA 1
ATOM 1766 C C . ILE A 1 219 ? -21.459 6.503 8.061 1.00 66.88 219 ILE A C 1
ATOM 1768 O O . ILE A 1 219 ? -21.447 5.534 8.817 1.00 66.88 219 ILE A O 1
ATOM 1772 N N . ILE A 1 220 ? -20.488 6.702 7.168 1.00 71.56 220 ILE A N 1
ATOM 1773 C CA . ILE A 1 220 ? -19.327 5.811 7.060 1.00 71.56 220 ILE A CA 1
ATOM 1774 C C . ILE A 1 220 ? -18.542 5.873 8.386 1.00 71.56 220 ILE A C 1
ATOM 1776 O O . ILE A 1 220 ? -18.238 6.984 8.827 1.00 71.56 220 ILE A O 1
ATOM 1780 N N . PRO A 1 221 ? -18.143 4.741 9.001 1.00 73.12 221 PRO A N 1
ATOM 1781 C CA . PRO A 1 221 ? -17.545 4.734 10.340 1.00 73.12 221 PRO A CA 1
ATOM 1782 C C . PRO A 1 221 ? -16.350 5.682 10.515 1.00 73.12 221 PRO A C 1
ATOM 1784 O O . PRO A 1 221 ? -16.242 6.359 11.531 1.00 73.12 221 PRO A O 1
ATOM 1787 N N . ILE A 1 222 ? -15.490 5.824 9.499 1.00 77.81 222 ILE A N 1
ATOM 1788 C CA . ILE A 1 222 ? -14.349 6.758 9.541 1.00 77.81 222 ILE A CA 1
ATOM 1789 C C . ILE A 1 222 ? -14.761 8.235 9.682 1.00 77.81 222 ILE A C 1
ATOM 1791 O O . ILE A 1 222 ? -13.992 9.036 10.200 1.00 77.81 222 ILE A O 1
ATOM 1795 N N . ALA A 1 223 ? -15.962 8.600 9.229 1.00 77.69 223 ALA A N 1
ATOM 1796 C CA . ALA A 1 223 ? -16.516 9.944 9.371 1.00 77.69 223 ALA A CA 1
ATOM 1797 C C . ALA A 1 223 ? -17.293 10.122 10.687 1.00 77.69 223 ALA A C 1
ATOM 1799 O O . ALA A 1 223 ? -17.403 11.242 11.180 1.00 77.69 223 ALA A O 1
ATOM 1800 N N . ALA A 1 224 ? -17.825 9.034 11.253 1.00 74.44 224 ALA A N 1
ATOM 1801 C CA . ALA A 1 224 ? -18.561 9.054 12.516 1.00 74.44 224 ALA A CA 1
ATOM 1802 C C . ALA A 1 224 ? -17.633 9.083 13.745 1.00 74.44 224 ALA A C 1
ATOM 1804 O O . ALA A 1 224 ? -17.953 9.711 14.753 1.00 74.44 224 ALA A O 1
ATOM 1805 N N . TRP A 1 225 ? -16.480 8.415 13.664 1.00 78.12 225 TRP A N 1
ATOM 1806 C CA . TRP A 1 225 ? -15.572 8.211 14.792 1.00 78.12 225 TRP A CA 1
ATOM 1807 C C . TRP A 1 225 ? -14.462 9.261 14.851 1.00 78.12 225 TRP A C 1
ATOM 1809 O O . TRP A 1 225 ? -13.329 9.041 14.419 1.00 78.12 225 TRP A O 1
ATOM 1819 N N . GLY A 1 226 ? -14.803 10.421 15.412 1.00 80.12 226 GLY A N 1
ATOM 1820 C CA . GLY A 1 226 ? -13.856 11.488 15.717 1.00 80.12 226 GLY A CA 1
ATOM 1821 C C . GLY A 1 226 ? -13.151 11.317 17.072 1.00 80.12 226 GLY A C 1
ATOM 1822 O O . GLY A 1 226 ? -13.512 10.462 17.884 1.00 80.12 226 GLY A O 1
ATOM 1823 N N . PRO A 1 227 ? -12.158 12.174 17.385 1.00 80.44 227 PRO A N 1
ATOM 1824 C CA . PRO A 1 227 ? -11.405 12.093 18.640 1.00 80.44 227 PRO A CA 1
ATOM 1825 C C . PRO A 1 227 ? -12.274 12.160 19.904 1.00 80.44 227 PRO A C 1
ATOM 1827 O O . PRO A 1 227 ? -11.927 11.571 20.927 1.00 80.44 227 PRO A O 1
ATOM 1830 N N . LYS A 1 228 ? -13.401 12.884 19.855 1.00 81.06 228 LYS A N 1
ATOM 1831 C CA . LYS A 1 228 ? -14.310 13.039 20.998 1.00 81.06 228 LYS A CA 1
ATOM 1832 C C . LYS A 1 228 ? -15.131 11.772 21.228 1.00 81.06 228 LYS A C 1
ATOM 1834 O O . LYS A 1 228 ? -15.268 11.333 22.366 1.00 81.06 228 LYS A O 1
ATOM 1839 N N . GLU A 1 229 ? -15.668 11.202 20.158 1.00 80.25 229 GLU A N 1
ATOM 1840 C CA . GLU A 1 229 ? -16.499 10.001 20.158 1.00 80.25 229 GLU A CA 1
ATOM 1841 C C . GLU A 1 229 ? -15.673 8.786 20.590 1.00 80.25 229 GLU A C 1
ATOM 1843 O O . GLU A 1 229 ? -16.064 8.078 21.517 1.00 80.25 229 GLU A O 1
ATOM 1848 N N . THR A 1 230 ? -14.478 8.617 20.014 1.00 82.94 230 THR A N 1
ATOM 1849 C CA . THR A 1 230 ? -13.547 7.537 20.373 1.00 82.94 230 THR A CA 1
ATOM 1850 C C . THR A 1 230 ? -13.109 7.627 21.832 1.00 82.94 230 THR A C 1
ATOM 1852 O O . THR A 1 230 ? -13.044 6.612 22.523 1.00 82.94 230 THR A O 1
ATOM 1855 N N . LYS A 1 231 ? -12.852 8.840 22.345 1.00 82.88 231 LYS A N 1
ATOM 1856 C CA . LYS A 1 231 ? -12.512 9.028 23.761 1.00 82.88 231 LYS A CA 1
ATOM 1857 C C . LYS A 1 231 ? -13.655 8.588 24.679 1.00 82.88 231 LYS A C 1
ATOM 1859 O O . LYS A 1 231 ? -13.418 7.826 25.606 1.00 82.88 231 LYS A O 1
ATOM 1864 N N . ARG A 1 232 ? -14.890 9.010 24.390 1.00 81.75 232 ARG A N 1
ATOM 1865 C CA . ARG A 1 232 ? -16.074 8.627 25.182 1.00 81.75 232 ARG A CA 1
ATOM 1866 C C . ARG A 1 232 ? -16.297 7.117 25.218 1.00 81.75 232 ARG A C 1
ATOM 1868 O O . ARG A 1 232 ? -16.624 6.585 26.274 1.00 81.75 232 ARG A O 1
ATOM 1875 N N . LEU A 1 233 ? -16.122 6.445 24.079 1.00 81.75 233 LEU A N 1
ATOM 1876 C CA . LEU A 1 233 ? -16.193 4.987 24.005 1.00 81.75 233 LEU A CA 1
ATOM 1877 C C . LEU A 1 233 ? -15.126 4.344 24.898 1.00 81.75 233 LEU A C 1
ATOM 1879 O O . LEU A 1 233 ? -15.445 3.460 25.687 1.00 81.75 233 LEU A O 1
ATOM 1883 N N . ASN A 1 234 ? -13.874 4.794 24.787 1.00 84.50 234 ASN A N 1
ATOM 1884 C CA . ASN A 1 234 ? -12.764 4.244 25.563 1.00 84.50 234 ASN A CA 1
ATOM 1885 C C . ASN A 1 234 ? -12.964 4.422 27.070 1.00 84.50 234 ASN A C 1
ATOM 1887 O O . ASN A 1 234 ? -12.774 3.461 27.812 1.00 84.50 234 ASN A O 1
ATOM 1891 N N . ASP A 1 235 ? -13.381 5.611 27.509 1.00 84.75 235 ASP A N 1
ATOM 1892 C CA . ASP A 1 235 ? -13.650 5.894 28.922 1.00 84.75 235 ASP A CA 1
ATOM 1893 C C . ASP A 1 235 ? -14.720 4.923 29.463 1.00 84.75 235 ASP A C 1
ATOM 1895 O O . ASP A 1 235 ? -14.517 4.270 30.485 1.00 84.75 235 ASP A O 1
ATOM 1899 N N . TRP A 1 236 ? -15.803 4.703 28.710 1.00 83.88 236 TRP A N 1
ATOM 1900 C CA . TRP A 1 236 ? -16.848 3.746 29.087 1.00 83.88 236 TRP A CA 1
ATOM 1901 C C . TRP A 1 236 ? -16.387 2.289 29.078 1.00 83.88 236 TRP A C 1
ATOM 1903 O O . TRP A 1 236 ? -16.749 1.528 29.972 1.00 83.88 236 TRP A O 1
ATOM 1913 N N . VAL A 1 237 ? -15.578 1.877 28.098 1.00 83.38 237 VAL A N 1
ATOM 1914 C CA . VAL A 1 237 ? -14.998 0.525 28.067 1.00 83.38 237 VAL A CA 1
ATOM 1915 C C . VAL A 1 237 ? -14.168 0.284 29.327 1.00 83.38 237 VAL A C 1
ATOM 1917 O O . VAL A 1 237 ? -14.287 -0.771 29.947 1.00 83.38 237 VAL A O 1
ATOM 1920 N N . ILE A 1 238 ? -13.357 1.264 29.731 1.00 84.94 238 ILE A N 1
ATOM 1921 C CA . ILE A 1 238 ? -12.525 1.192 30.937 1.00 84.94 238 ILE A CA 1
ATOM 1922 C C . ILE A 1 238 ? -13.400 1.080 32.193 1.00 84.94 238 ILE A C 1
ATOM 1924 O O . ILE A 1 238 ? -13.144 0.214 33.029 1.00 84.94 238 ILE A O 1
ATOM 1928 N N . GLU A 1 239 ? -14.464 1.879 32.293 1.00 84.31 239 GLU A N 1
ATOM 1929 C CA . GLU A 1 239 ? -15.434 1.815 33.396 1.00 84.31 239 GLU A CA 1
ATOM 1930 C C . GLU A 1 239 ? -16.170 0.462 33.479 1.00 84.31 239 GLU A C 1
ATOM 1932 O O . GLU A 1 239 ? -16.530 0.024 34.569 1.00 84.31 239 GLU A O 1
ATOM 1937 N N . ASN A 1 240 ? -16.354 -0.239 32.353 1.00 79.69 240 ASN A N 1
ATOM 1938 C CA . ASN A 1 240 ? -17.106 -1.501 32.257 1.00 79.69 240 ASN A CA 1
ATOM 1939 C C . ASN A 1 240 ? -16.209 -2.758 32.214 1.00 79.69 240 ASN A C 1
ATOM 1941 O O . ASN A 1 240 ? -16.552 -3.785 31.615 1.00 79.69 240 ASN A O 1
ATOM 1945 N N . GLY A 1 241 ? -15.052 -2.698 32.879 1.00 78.38 241 GLY A N 1
ATOM 1946 C CA . GLY A 1 241 ? -14.140 -3.838 33.049 1.00 78.38 241 GLY A CA 1
ATOM 1947 C C . GLY A 1 241 ? -13.002 -3.913 32.025 1.00 78.38 241 GLY A C 1
ATOM 1948 O O . GLY A 1 241 ? -12.260 -4.896 32.006 1.00 78.38 241 GLY A O 1
ATOM 1949 N N . GLY A 1 242 ? -12.840 -2.886 31.189 1.00 83.75 242 GLY A N 1
ATOM 1950 C CA . GLY A 1 242 ? -11.733 -2.741 30.246 1.00 83.75 242 GLY A CA 1
ATOM 1951 C C . GLY A 1 242 ? -11.862 -3.570 28.964 1.00 83.75 242 GLY A C 1
ATOM 1952 O O . GLY A 1 242 ? -12.814 -4.315 28.754 1.00 83.75 242 GLY A O 1
ATOM 1953 N N . PHE A 1 243 ? -10.850 -3.468 28.096 1.00 83.31 243 PHE A N 1
ATOM 1954 C CA . PHE A 1 243 ? -10.840 -4.056 26.743 1.00 83.31 243 PHE A CA 1
ATOM 1955 C C . PHE A 1 243 ? -10.874 -5.596 26.691 1.00 83.31 243 PHE A C 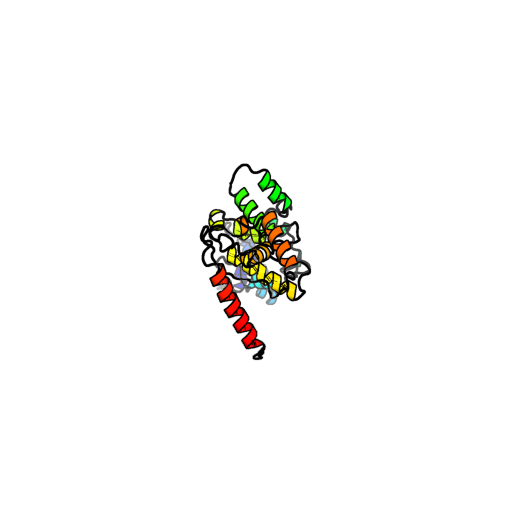1
ATOM 1957 O O . PHE A 1 243 ? -11.073 -6.166 25.624 1.00 83.31 243 PHE A O 1
ATOM 1964 N N . HIS A 1 244 ? -10.681 -6.270 27.829 1.00 82.25 244 HIS A N 1
ATOM 1965 C CA . HIS A 1 244 ? -10.757 -7.732 27.950 1.00 82.25 244 HIS A CA 1
ATOM 1966 C C . HIS A 1 244 ? -12.071 -8.204 28.599 1.00 82.25 244 HIS A C 1
ATOM 1968 O O . HIS A 1 244 ? -12.253 -9.402 28.830 1.00 82.25 244 HIS A O 1
ATOM 1974 N N . SER A 1 245 ? -12.973 -7.275 28.932 1.00 77.38 245 SER A N 1
ATOM 1975 C CA . SER A 1 245 ? -14.246 -7.577 29.579 1.00 77.38 245 SER A CA 1
ATOM 1976 C C . SER A 1 245 ? -15.157 -8.369 28.647 1.00 77.38 245 SER A C 1
ATOM 1978 O O . SER A 1 245 ? -15.498 -7.919 27.557 1.00 77.38 245 SER A O 1
ATOM 1980 N N . LYS A 1 246 ? -15.615 -9.535 29.112 1.00 75.62 246 LYS A N 1
ATOM 1981 C CA . LYS A 1 246 ? -16.620 -10.353 28.409 1.00 75.62 246 LYS A CA 1
ATOM 1982 C C . LYS A 1 246 ? -18.041 -9.787 28.520 1.00 75.62 246 LYS A C 1
ATOM 1984 O O . LYS A 1 246 ? -18.957 -10.338 27.927 1.00 75.62 246 LYS A O 1
ATOM 1989 N N . LEU A 1 247 ? -18.230 -8.730 29.316 1.00 70.06 247 LEU A N 1
ATOM 1990 C CA . LEU A 1 247 ? -19.527 -8.081 29.526 1.00 70.06 247 LEU A CA 1
ATOM 1991 C C . LEU A 1 247 ? -19.832 -7.026 28.455 1.00 70.06 247 LEU A C 1
ATOM 1993 O O . LEU A 1 247 ? -20.966 -6.562 28.352 1.00 70.06 247 LEU A O 1
ATOM 1997 N N . ILE A 1 248 ? -18.827 -6.631 27.670 1.00 73.81 248 ILE A N 1
ATOM 1998 C CA . ILE A 1 248 ? -18.986 -5.665 26.588 1.00 73.81 248 ILE A CA 1
ATOM 1999 C C . ILE A 1 248 ? -19.588 -6.379 25.381 1.00 73.81 248 ILE A C 1
ATOM 2001 O O . ILE A 1 248 ? -18.997 -7.302 24.824 1.00 73.81 248 ILE A O 1
ATOM 2005 N N . ILE A 1 249 ? -20.769 -5.923 24.971 1.00 70.88 249 ILE A N 1
ATOM 2006 C CA . ILE A 1 249 ? -21.500 -6.490 23.839 1.00 70.88 249 ILE A CA 1
ATOM 2007 C C . ILE A 1 249 ? -20.902 -5.961 22.539 1.00 70.88 249 ILE A C 1
ATOM 2009 O O . ILE A 1 249 ? -20.672 -4.757 22.380 1.00 70.88 249 ILE A O 1
ATOM 2013 N N . VAL A 1 250 ? -20.708 -6.863 21.584 1.00 74.12 250 VAL A N 1
ATOM 2014 C CA . VAL A 1 250 ? -20.177 -6.560 20.259 1.00 74.12 250 VAL A CA 1
ATOM 2015 C C . VAL A 1 250 ? -21.154 -7.074 19.211 1.00 74.12 250 VAL A C 1
ATOM 2017 O O . VAL A 1 250 ? -21.581 -8.220 19.280 1.00 74.12 250 VAL A O 1
ATOM 2020 N N . SER A 1 251 ? -21.511 -6.254 18.226 1.00 68.19 251 SER A N 1
ATOM 2021 C CA . SER A 1 251 ? -22.350 -6.696 17.115 1.00 68.19 251 SER A CA 1
ATOM 2022 C C . SER A 1 251 ? -22.008 -5.974 15.823 1.00 68.19 251 SER A C 1
ATOM 2024 O O . SER A 1 251 ? -21.824 -4.762 15.796 1.00 68.19 251 SER A O 1
ATOM 2026 N N . LYS A 1 252 ? -21.979 -6.733 14.725 1.00 63.00 252 LYS A N 1
ATOM 2027 C CA . LYS A 1 252 ? -21.853 -6.189 13.368 1.00 63.00 252 LYS A CA 1
ATOM 2028 C C . LYS A 1 252 ? -23.201 -5.793 12.769 1.00 63.00 252 LYS A C 1
ATOM 2030 O O . LYS A 1 252 ? -23.238 -5.005 11.827 1.00 63.00 252 LYS A O 1
ATOM 2035 N N . ASP A 1 253 ? -24.310 -6.277 13.329 1.00 51.88 253 ASP A N 1
ATOM 2036 C CA . ASP A 1 253 ? -25.601 -6.321 12.634 1.00 51.88 253 ASP A CA 1
ATOM 2037 C C . ASP A 1 253 ? -26.651 -5.354 13.190 1.00 51.88 253 ASP A C 1
ATOM 2039 O O . ASP A 1 253 ? -27.633 -5.071 12.506 1.00 51.88 253 ASP A O 1
ATOM 2043 N N . VAL A 1 254 ? -26.448 -4.745 14.362 1.00 49.66 254 VAL A N 1
ATOM 2044 C CA . VAL A 1 254 ? -27.482 -3.864 14.930 1.00 49.66 254 VAL A CA 1
ATOM 2045 C C . VAL A 1 254 ? -27.519 -2.511 14.205 1.00 49.66 254 VAL A C 1
ATOM 2047 O O . VAL A 1 254 ? -26.547 -1.761 14.178 1.00 49.66 254 VAL A O 1
ATOM 2050 N N . ILE A 1 255 ? -28.651 -2.217 13.567 1.00 44.25 255 ILE A N 1
ATOM 2051 C CA . ILE A 1 255 ? -28.971 -0.940 12.919 1.00 44.25 255 ILE A CA 1
ATOM 2052 C C . ILE A 1 255 ? -29.831 -0.146 13.909 1.00 44.25 255 ILE A C 1
ATOM 2054 O O . ILE A 1 255 ? -30.921 -0.609 14.240 1.00 44.25 255 ILE A O 1
ATOM 2058 N N . ALA A 1 256 ? -29.415 1.047 14.354 1.00 42.53 256 ALA A N 1
ATOM 2059 C CA . ALA A 1 256 ? -30.414 1.996 14.859 1.00 42.53 256 ALA A CA 1
ATOM 2060 C C . ALA A 1 256 ? -30.979 2.763 13.688 1.00 42.53 256 ALA A C 1
ATOM 2062 O O . ALA A 1 256 ? -30.242 3.398 12.935 1.00 42.53 256 ALA A O 1
ATOM 2063 N N . LYS A 1 257 ? -32.304 2.791 13.603 1.00 36.06 257 LYS A N 1
ATOM 2064 C CA . LYS A 1 257 ? -32.979 3.874 12.905 1.00 36.06 257 LYS A CA 1
ATOM 2065 C C . LYS A 1 257 ? -33.031 5.080 13.837 1.00 36.06 257 LYS A C 1
ATOM 2067 O O . LYS A 1 257 ? -33.422 4.975 14.997 1.00 36.06 257 LYS A O 1
ATOM 2072 N N . LYS A 1 258 ? -32.628 6.237 13.322 1.00 34.69 258 LYS A N 1
ATOM 2073 C CA . LYS A 1 258 ? -32.732 7.515 14.024 1.00 34.69 258 LYS A CA 1
ATOM 2074 C C . LYS A 1 258 ? -34.213 7.831 14.284 1.00 34.69 258 LYS A C 1
ATOM 2076 O O . LYS A 1 258 ? -34.957 8.034 13.330 1.00 34.69 258 LYS A O 1
ATOM 2081 N N . GLY A 1 259 ? -34.613 7.895 15.556 1.00 40.78 259 GLY A N 1
ATOM 2082 C CA . GLY A 1 259 ? -35.931 8.392 15.979 1.00 40.78 259 GLY A CA 1
ATOM 2083 C C . GLY A 1 259 ? -36.913 7.363 16.550 1.00 40.78 259 GLY A C 1
ATOM 2084 O O . GLY A 1 259 ? -38.005 7.761 16.938 1.00 40.78 259 GLY A O 1
ATOM 2085 N N . GLU A 1 260 ? -36.552 6.083 16.658 1.00 38.62 260 GLU A N 1
ATOM 2086 C CA . GLU A 1 260 ? -37.346 5.105 17.413 1.00 38.62 260 GLU A CA 1
ATOM 2087 C C . GLU A 1 260 ? -36.635 4.761 18.727 1.00 38.62 260 GLU A C 1
ATOM 2089 O O . GLU A 1 260 ? -35.767 3.894 18.778 1.00 38.62 260 GLU A O 1
ATOM 2094 N N . ASP A 1 261 ? -37.056 5.401 19.821 1.00 40.78 261 ASP A N 1
ATOM 2095 C CA . ASP A 1 261 ? -36.769 4.938 21.192 1.00 40.78 261 ASP A CA 1
ATOM 2096 C C . ASP A 1 261 ? -37.472 3.595 21.511 1.00 40.78 261 ASP A C 1
ATOM 2098 O O . ASP A 1 261 ? -37.349 3.042 22.606 1.00 40.78 261 ASP A O 1
ATOM 2102 N N . ALA A 1 262 ? -38.212 3.030 20.556 1.00 41.53 262 ALA A N 1
ATOM 2103 C CA . ALA A 1 262 ? -38.945 1.790 20.714 1.00 41.53 262 ALA A CA 1
ATOM 2104 C C . ALA A 1 262 ? -38.131 0.592 20.197 1.00 41.53 262 ALA A C 1
ATOM 2106 O O . ALA A 1 262 ? -37.741 0.518 19.037 1.00 41.53 262 ALA A O 1
ATOM 2107 N N . ASN A 1 263 ? -37.959 -0.404 21.069 1.00 44.81 263 ASN A N 1
ATOM 2108 C CA . ASN A 1 263 ? -37.532 -1.776 20.766 1.00 44.81 263 ASN A CA 1
ATOM 2109 C C . ASN A 1 263 ? -36.036 -2.089 20.545 1.00 44.81 263 ASN A C 1
ATOM 2111 O O . ASN A 1 263 ? -35.697 -3.259 20.399 1.00 44.81 263 ASN A O 1
ATOM 2115 N N . ILE A 1 264 ? -35.101 -1.140 20.642 1.00 46.62 264 ILE A N 1
ATOM 2116 C CA . ILE A 1 264 ? -33.663 -1.505 20.677 1.00 46.62 264 ILE A CA 1
ATOM 2117 C C . ILE A 1 264 ? -33.323 -2.229 21.989 1.00 46.62 264 ILE A C 1
ATOM 2119 O O . ILE A 1 264 ? -32.595 -3.219 21.988 1.00 46.62 264 ILE A O 1
ATOM 2123 N N . SER A 1 265 ? -33.915 -1.800 23.112 1.00 42.56 265 SER A N 1
ATOM 2124 C CA . SER A 1 265 ? -33.724 -2.464 24.408 1.00 42.56 265 SER A CA 1
ATOM 2125 C C . SER A 1 265 ? -34.211 -3.917 24.396 1.00 42.56 265 SER A C 1
ATOM 2127 O O . SER A 1 265 ? -33.595 -4.748 25.047 1.00 42.56 265 SER A O 1
ATOM 2129 N N . SER A 1 266 ? -35.271 -4.257 23.654 1.00 47.28 266 SER A N 1
ATOM 2130 C CA . SER A 1 266 ? -35.770 -5.637 23.568 1.00 47.28 266 SER A CA 1
ATOM 2131 C C . SER A 1 266 ? -34.928 -6.497 22.628 1.00 47.28 266 SER A C 1
ATOM 2133 O O . SER A 1 266 ? -34.627 -7.624 22.995 1.00 47.28 266 SER A O 1
ATOM 2135 N N . ILE A 1 267 ? -34.462 -5.965 21.491 1.00 49.66 267 ILE A N 1
ATOM 2136 C CA . ILE A 1 267 ? -33.563 -6.682 20.571 1.00 49.66 267 ILE A CA 1
ATOM 2137 C C . ILE A 1 267 ? -32.214 -6.952 21.243 1.00 49.66 267 ILE A C 1
ATOM 2139 O O . ILE A 1 267 ? -31.724 -8.076 21.206 1.00 49.66 267 ILE A O 1
ATOM 2143 N N . VAL A 1 268 ? -31.640 -5.953 21.921 1.00 50.28 268 VAL A N 1
ATOM 2144 C CA . VAL A 1 268 ? -30.389 -6.114 22.675 1.00 50.28 268 VAL A CA 1
ATOM 2145 C C . VAL A 1 268 ? -30.591 -7.051 23.865 1.00 50.28 268 VAL A C 1
ATOM 2147 O O . VAL A 1 268 ? -29.736 -7.895 24.094 1.00 50.28 268 VAL A O 1
ATOM 2150 N N . LYS A 1 269 ? -31.723 -6.981 24.587 1.00 48.72 269 LYS A N 1
ATOM 2151 C CA . LYS A 1 269 ? -32.058 -7.946 25.656 1.00 48.72 269 LYS A CA 1
ATOM 2152 C C . LYS A 1 269 ? -32.255 -9.363 25.130 1.00 48.72 269 LYS A C 1
ATOM 2154 O O . LYS A 1 269 ? -31.873 -10.304 25.811 1.00 48.72 269 LYS A O 1
ATOM 2159 N N . GLN A 1 270 ? -32.846 -9.527 23.952 1.00 51.72 270 GLN A N 1
ATOM 2160 C CA . GLN A 1 270 ? -33.062 -10.833 23.342 1.00 51.72 270 GLN A CA 1
ATOM 2161 C C . GLN A 1 270 ? -31.739 -11.427 22.862 1.00 51.72 270 GLN A C 1
ATOM 2163 O O . GLN A 1 270 ? -31.430 -12.553 23.220 1.00 51.72 270 GLN A O 1
ATOM 2168 N N . HIS A 1 271 ? -30.892 -10.629 22.211 1.00 50.09 271 HIS A N 1
ATOM 2169 C CA . HIS A 1 271 ? -29.545 -11.044 21.827 1.00 50.09 271 HIS A CA 1
ATOM 2170 C C . HIS A 1 271 ? -28.651 -11.334 23.047 1.00 50.09 271 HIS A C 1
ATOM 2172 O O . HIS A 1 271 ? -27.953 -12.338 23.066 1.00 50.09 271 HIS A O 1
ATOM 2178 N N . LEU A 1 272 ? -28.735 -10.518 24.109 1.00 49.50 272 LEU A N 1
ATOM 2179 C CA . LEU A 1 272 ? -28.105 -10.788 25.409 1.00 49.50 272 LEU A CA 1
ATOM 2180 C C . LEU A 1 272 ? -28.609 -12.089 26.030 1.00 49.50 272 LEU A C 1
ATOM 2182 O O . LEU A 1 272 ? -27.813 -12.832 26.586 1.00 49.50 272 LEU A O 1
ATOM 2186 N N . ASN A 1 273 ? -29.913 -12.365 25.969 1.00 54.06 273 ASN A N 1
ATOM 2187 C CA . ASN A 1 273 ? -30.483 -13.602 26.494 1.00 54.06 273 ASN A CA 1
ATOM 2188 C C . ASN A 1 273 ? -30.041 -14.817 25.675 1.00 54.06 273 ASN A C 1
ATOM 2190 O O . ASN A 1 273 ? -29.757 -15.849 26.274 1.00 54.06 273 ASN A O 1
ATOM 2194 N N . ASP A 1 274 ? -29.924 -14.694 24.355 1.00 56.16 274 ASP A N 1
ATOM 2195 C CA . ASP A 1 274 ? -29.461 -15.762 23.466 1.00 56.16 274 ASP A CA 1
ATOM 2196 C C . ASP A 1 274 ? -27.951 -16.034 23.653 1.00 56.16 274 ASP A C 1
ATOM 2198 O O . ASP A 1 274 ? -27.526 -17.190 23.751 1.00 56.16 274 ASP A O 1
ATOM 2202 N N . GLU A 1 275 ? -27.137 -14.985 23.813 1.00 50.97 275 GLU A N 1
ATOM 2203 C CA . GLU A 1 275 ? -25.704 -15.061 24.151 1.00 50.97 275 GLU A CA 1
ATOM 2204 C C . GLU A 1 275 ? -25.482 -15.601 25.581 1.00 50.97 275 GLU A C 1
ATOM 2206 O O . GLU A 1 275 ? -24.658 -16.483 25.810 1.00 50.97 275 GLU A O 1
ATOM 2211 N N . LEU A 1 276 ? -26.265 -15.159 26.573 1.00 50.44 276 LEU A N 1
ATOM 2212 C CA . LEU A 1 276 ? -26.207 -15.697 27.939 1.00 50.44 276 LEU A CA 1
ATOM 2213 C C . LEU A 1 276 ? -26.710 -17.144 28.013 1.00 50.44 276 LEU A C 1
ATOM 2215 O O . LEU A 1 276 ? -26.166 -17.935 28.785 1.00 50.44 276 LEU A O 1
ATOM 2219 N N . ALA A 1 277 ? -27.729 -17.515 27.235 1.00 51.12 277 ALA A N 1
ATOM 2220 C CA . ALA A 1 277 ? -28.227 -18.887 27.150 1.00 51.12 277 ALA A CA 1
ATOM 2221 C C . ALA A 1 277 ? -27.183 -19.814 26.523 1.00 51.12 277 ALA A C 1
ATOM 2223 O O . ALA A 1 277 ? -26.947 -20.908 27.036 1.00 51.12 277 ALA A O 1
ATOM 2224 N N . SER A 1 278 ? -26.503 -19.358 25.471 1.00 45.59 278 SER A N 1
ATOM 2225 C CA . SER A 1 278 ? -25.388 -20.086 24.871 1.00 45.59 278 SER A CA 1
ATOM 2226 C C . SER A 1 278 ? -24.191 -20.175 25.828 1.00 45.59 278 SER A C 1
ATOM 2228 O O . SER A 1 278 ? -23.680 -21.267 26.038 1.00 45.59 278 SER A O 1
ATOM 2230 N N . VAL A 1 279 ? -23.817 -19.124 26.561 1.00 45.78 279 VAL A N 1
ATOM 2231 C CA . VAL A 1 279 ? -22.771 -19.221 27.605 1.00 45.78 279 VAL A CA 1
ATOM 2232 C C . VAL A 1 279 ? -23.161 -20.181 28.747 1.00 45.78 279 VAL A C 1
ATOM 2234 O O . VAL A 1 279 ? -22.317 -20.941 29.234 1.00 45.78 279 VAL A O 1
ATOM 2237 N N . LYS A 1 280 ? -24.436 -20.219 29.158 1.00 44.97 280 LYS A N 1
ATOM 2238 C CA . LYS A 1 280 ? -24.946 -21.178 30.161 1.00 44.97 280 LYS A CA 1
ATOM 2239 C C . LYS A 1 280 ? -24.935 -22.625 29.655 1.00 44.97 280 LYS A C 1
ATOM 2241 O O . LYS A 1 280 ? -24.607 -23.528 30.421 1.00 44.97 280 LYS A O 1
ATOM 2246 N N . LEU A 1 281 ? -25.218 -22.840 28.369 1.00 46.38 281 LEU A N 1
ATOM 2247 C CA . LEU A 1 281 ? -25.138 -24.149 27.706 1.00 46.38 281 LEU A CA 1
ATOM 2248 C C . LEU A 1 281 ? -23.702 -24.694 27.644 1.00 46.38 281 LEU A C 1
ATOM 2250 O O . LEU A 1 281 ? -23.508 -25.899 27.770 1.00 46.38 281 LEU A O 1
ATOM 2254 N N . TRP A 1 282 ? -22.696 -23.826 27.505 1.00 36.44 282 TRP A N 1
ATOM 2255 C CA . TRP A 1 282 ? -21.282 -24.227 27.462 1.00 36.44 282 TRP A CA 1
ATOM 2256 C C . TRP A 1 282 ? -20.637 -24.405 28.846 1.00 36.44 282 TRP A C 1
ATOM 2258 O O . TRP A 1 282 ? -19.637 -25.108 28.966 1.00 36.44 282 TRP A O 1
ATOM 2268 N N . THR A 1 283 ? -21.188 -23.788 29.897 1.00 40.97 283 THR A N 1
ATOM 2269 C CA . THR A 1 283 ? -20.624 -23.828 31.263 1.00 40.97 283 THR A CA 1
ATOM 2270 C C . THR A 1 283 ? -21.260 -24.874 32.178 1.00 40.97 283 THR A C 1
ATOM 2272 O O . THR A 1 283 ? -20.803 -25.042 33.306 1.00 40.97 283 THR A O 1
ATOM 2275 N N . GLY A 1 284 ? -22.284 -25.602 31.718 1.00 39.41 284 GLY A N 1
ATOM 2276 C CA . GLY A 1 284 ? -22.884 -26.703 32.480 1.00 39.41 284 GLY A CA 1
ATOM 2277 C C . GLY A 1 284 ? -23.493 -26.287 33.824 1.00 39.41 284 GLY A C 1
ATOM 2278 O O . GLY A 1 284 ? -23.693 -27.132 34.691 1.00 39.41 284 GLY A O 1
ATOM 2279 N N . LEU A 1 285 ? -23.806 -25.004 34.022 1.00 39.78 285 LEU A N 1
ATOM 2280 C CA . LEU A 1 285 ? -24.493 -24.527 35.221 1.00 39.78 285 LEU A CA 1
ATOM 2281 C C . LEU A 1 285 ? -26.008 -24.596 35.014 1.00 39.78 285 LEU A C 1
ATOM 2283 O O . LEU A 1 285 ? -26.706 -23.586 34.947 1.00 39.78 285 LEU A O 1
ATOM 2287 N N . SER A 1 286 ? -26.524 -25.823 34.931 1.00 41.69 286 SER A N 1
ATOM 2288 C CA . SER A 1 286 ? -27.896 -26.112 35.342 1.00 41.69 286 SER A CA 1
ATOM 2289 C C . SER A 1 286 ? -27.897 -26.261 36.864 1.00 41.69 286 SER A C 1
ATOM 2291 O O . SER A 1 286 ? -27.653 -27.345 37.392 1.00 41.69 286 SER A O 1
ATOM 2293 N N . GLY A 1 287 ? -28.115 -25.162 37.580 1.00 32.22 287 GLY A N 1
ATOM 2294 C CA . GLY A 1 287 ? -28.200 -25.169 39.036 1.00 32.22 287 GLY A CA 1
ATOM 2295 C C . GLY A 1 287 ? -29.078 -24.033 39.529 1.00 32.22 287 GLY A C 1
ATOM 2296 O O . GLY A 1 287 ? -28.677 -22.877 39.468 1.00 32.22 287 GLY A O 1
ATOM 2297 N N . ASN A 1 288 ? -30.279 -24.397 39.978 1.00 31.30 288 ASN A N 1
ATOM 2298 C CA . ASN A 1 288 ? -31.237 -23.546 40.678 1.00 31.30 288 ASN A CA 1
ATOM 2299 C C . ASN A 1 288 ? -30.576 -22.802 41.848 1.00 31.30 288 ASN A C 1
ATOM 2301 O O . ASN A 1 288 ? -29.966 -23.462 42.686 1.00 31.30 288 ASN A O 1
ATOM 2305 N N . PHE A 1 289 ? -30.743 -21.480 41.909 1.00 32.19 289 PHE A N 1
ATOM 2306 C CA . PHE A 1 289 ? -31.396 -20.723 42.990 1.00 32.19 289 PHE A CA 1
ATOM 2307 C C . PHE A 1 289 ? -31.587 -19.268 42.544 1.00 32.19 289 PHE A C 1
ATOM 2309 O O . PHE A 1 289 ? -30.681 -18.736 41.862 1.00 32.19 289 PHE A O 1
#

Radius of gyration: 37.13 Å; chains: 1; bounding box: 87×57×110 Å

Secondary structure (DSSP, 8-state):
----------HHHHHHHHHHH-GGGTTSPPPHHHHHHHHHHHHHS-HHHHHTT--------SS--HHHHHHHHHTEETTTTEEEETTEEEE--HHHHHHHH--PPPP----BHHHHHHHHHH--S--HHHHHHHHHHHIIIIIS--SSSB--THHHHTTS-HHHHTTS-HHHHHHHHHHHHHHHHHTTS-SS--S-HHHHHHHHHHHB--TT----TTS-HHHH--HHHHHHHHHHHHHTT-TT-TTS-B-SSPPPPTT--SSHHHHHHHHHHHHHHHHHHHHT-----